Protein 2A6Z (pdb70)

GO terms:
  GO:0097367 carbohydrate derivative binding (F, IDA)
  GO:0000139 Golgi membrane (C, IDA)
  GO:0005789 endoplasmic reticulum membrane (C, IDA)
  GO:0030134 COPII-coated ER to Golgi transport vesicle (C, IDA)
  GO:0006888 endoplasmic reticulum to Golgi vesicle-mediated transport (P, IGI)
  GO:0000329 fungal-type vacuole membrane (C, HDA)
  GO:0005515 protein binding (F, IPI)

CATH classification: 2.60.120.200

B-factor: mean 13.18, std 8.8, range [4.67, 66.16]

Organism: Saccharomyces cerevisiae (strain ATCC 204508 / S288c) (NCBI:txid559292)

Solvent-accessible surface area: 10142 Å² total; per-residue (Å²): 72,48,75,87,102,66,71,17,83,104,41,4,0,80,70,0,108,121,38,233,142,19,27,124,34,5,85,34,19,78,126,11,35,31,78,134,11,54,0,6,0,1,64,91,101,92,9,90,0,2,0,4,2,80,124,19,17,79,9,134,93,6,1,0,5,25,2,14,0,42,0,26,61,38,79,28,105,4,65,2,0,0,0,4,2,1,2,48,47,100,38,47,5,186,33,68,112,0,23,2,1,5,8,69,6,43,6,2,1,2,0,0,0,9,62,11,110,101,21,55,0,0,7,0,9,73,32,85,32,146,153,86,31,61,106,125,109,11,49,133,101,23,64,20,44,27,130,10,66,16,36,91,49,74,118,42,17,47,0,30,0,5,2,20,67,136,54,108,31,16,0,53,0,26,20,80,120,159,96,18,14,91,21,110,192,15,186,23,77,64,25,52,1,11,2,0,0,0,0,32,0,12,61,54,117,107,3,48,1,18,0,4,0,45,64,0,42,0,10,81,22,47

Sequence (222 aa):
GSDASKLSSDYSLPDLINTRKVPNNWQTGEQASLEEGRIVLTSNQNSKGSLWLKQGFDLKDSFTMEWTFRSVGYSGQTDGGISFWFVQDSNIPRDKQLYNGPVNYDGLQLLVDNNGPLGPTLRGQLNDGQKPVDKTKIYDQSFASCLMGYQDSSVPSTIRVTYDLEDDNLLKVQVDNKVCFQTRKVRFPSGSYRIGVTAQNGAVNNNAESFEIFKMQFFNGV

Nearest PDB structures (foldseek):
  2a6z-assembly1_A  TM=1.005E+00  e=1.712E-45  Saccharomyces cerevisiae
  2a6v-assembly2_B  TM=9.397E-01  e=7.480E-25  Saccharomyces cerevisiae
  2a6w-assembly1_A  TM=9.269E-01  e=3.272E-24  Saccharomyces cerevisiae
  2a6x-assembly1_A  TM=9.297E-01  e=6.670E-24  Saccharomyces cerevisiae
  4yge-assembly3_E  TM=8.428E-01  e=2.149E-15  Homo sapiens

Foldseek 3Di:
DDDPVFWDPLQKFAFQQPPDAGDPQKDKDFPWDDDHRWIWQQQFQWGKMKMWGFFWDWDDFKKKKKFWKAKAFDDDAAPKWKKWDKFFDRGQADDLDDQGHHQLTAAKIWIFHANDPVGTKTFIAHHHNPDGDDVVCGVVRGPFMAHDDGHHDPGIKMWMWIFHVPVQGKTWIDINNHTTDIDNPDDDDTHTIMTIMMITGHRVVSTRIIMITRIMIMGGHD

InterPro domains:
  IPR005052 Legume-like lectin [PF03388] (37-252)
  IPR005052 Legume-like lectin [PS51328] (36-254)
  IPR013320 Concanavalin A-like lectin/glucanase domain superfamily [SSF49899] (37-257)
  IPR016710 Emp46/Emp47 [PIRSF018136] (7-445)
  IPR035661 EMP46/EMP47, N-terminal lectin domain [cd06903] (40-255)
  IPR051136 Intracellular Lectin and Glycoprotein Transporter [PTHR12223] (8-438)

Structure (mmCIF, N/CA/C/O backbone):
data_2A6Z
#
_entry.id   2A6Z
#
_cell.length_a   72.52
_cell.length_b   64.99
_cell.length_c   41.54
_cell.angle_alpha   90.00
_cell.angle_beta   96.68
_cell.angle_gamma   90.00
#
_symmetry.space_group_name_H-M   'C 1 2 1'
#
loop_
_entity.id
_entity.type
_entity.pdbx_description
1 polymer 'Emp47p (form2)'
2 water water
#
loop_
_atom_site.group_PDB
_atom_site.id
_atom_site.type_symbol
_atom_site.label_atom_id
_atom_site.label_alt_id
_atom_site.label_comp_id
_atom_site.label_asym_id
_atom_site.label_entity_id
_atom_site.label_seq_id
_atom_site.pdbx_PDB_ins_code
_atom_site.Cartn_x
_atom_site.Cartn_y
_atom_site.Cartn_z
_atom_site.occupancy
_atom_site.B_iso_or_equiv
_atom_site.auth_seq_id
_atom_site.auth_comp_id
_atom_site.auth_asym_id
_atom_site.auth_atom_id
_atom_site.pdbx_PDB_model_num
ATOM 1 N N . GLY A 1 1 ? 21.232 -3.592 -12.215 1.00 10.46 6 GLY A N 1
ATOM 2 C CA . GLY A 1 1 ? 21.163 -4.550 -11.066 1.00 10.57 6 GLY A CA 1
ATOM 3 C C . GLY A 1 1 ? 22.447 -4.422 -10.244 1.00 8.93 6 GLY A C 1
ATOM 4 O O . GLY A 1 1 ? 23.428 -3.846 -10.715 1.00 10.86 6 GLY A O 1
ATOM 5 N N . SER A 1 2 ? 22.415 -4.967 -9.066 1.00 9.67 7 SER A N 1
ATOM 6 C CA . SER A 1 2 ? 23.627 -4.941 -8.213 1.00 10.00 7 SER A CA 1
ATOM 7 C C . SER A 1 2 ? 24.675 -5.812 -8.871 1.00 10.25 7 SER A C 1
ATOM 8 O O . SER A 1 2 ? 24.419 -6.879 -9.473 1.00 12.24 7 SER A O 1
ATOM 11 N N . ASP A 1 3 ? 25.881 -5.358 -8.770 1.00 11.61 8 ASP A N 1
ATOM 12 C CA . ASP A 1 3 ? 27.024 -6.044 -9.280 1.00 13.40 8 ASP A CA 1
ATOM 13 C C . ASP A 1 3 ? 28.220 -5.717 -8.375 1.00 12.32 8 ASP A C 1
ATOM 14 O O . ASP A 1 3 ? 28.336 -4.566 -7.924 1.00 12.97 8 ASP A O 1
ATOM 19 N N . ALA A 1 4 ? 29.031 -6.730 -8.167 1.00 13.59 9 ALA A N 1
ATOM 20 C CA . ALA A 1 4 ? 30.227 -6.439 -7.324 1.00 15.62 9 ALA A CA 1
ATOM 21 C C . ALA A 1 4 ? 31.025 -5.256 -7.798 1.00 13.61 9 ALA A C 1
ATOM 22 O O . ALA A 1 4 ? 31.635 -4.569 -6.963 1.00 16.39 9 ALA A O 1
ATOM 24 N N . SER A 1 5 ? 31.034 -4.982 -9.104 1.00 15.10 10 SER A N 1
ATOM 25 C CA . SER A 1 5 ? 31.890 -3.893 -9.611 1.00 15.04 10 SER A CA 1
ATOM 26 C C . SER A 1 5 ? 31.385 -2.515 -9.172 1.00 14.46 10 SER A C 1
ATOM 27 O O . SER A 1 5 ? 32.100 -1.522 -9.297 1.00 17.77 10 SER A O 1
ATOM 30 N N . LYS A 1 6 ? 30.139 -2.446 -8.720 1.00 13.04 11 LYS A N 1
ATOM 31 C CA . LYS A 1 6 ? 29.538 -1.174 -8.303 1.00 12.48 11 LYS A CA 1
ATOM 32 C C . LYS A 1 6 ? 29.425 -1.005 -6.788 1.00 10.58 11 LYS A C 1
ATOM 33 O O . LYS A 1 6 ? 28.931 -0.021 -6.261 1.00 12.05 11 LYS A O 1
ATOM 39 N N . LEU A 1 7 ? 29.914 -2.013 -6.061 1.00 10.14 12 LEU A N 1
ATOM 40 C CA . LEU A 1 7 ? 29.859 -1.993 -4.620 1.00 9.72 12 LEU A CA 1
ATOM 41 C C . LEU A 1 7 ? 30.718 -0.881 -4.067 1.00 10.89 12 LEU A C 1
ATOM 42 O O . LEU A 1 7 ? 31.844 -0.659 -4.542 1.00 13.83 12 LEU A O 1
ATOM 47 N N . SER A 1 8 ? 30.182 -0.172 -3.078 1.00 10.18 13 SER A N 1
ATOM 48 C CA . SER A 1 8 ? 30.911 0.854 -2.372 1.00 10.88 13 SER A CA 1
ATOM 49 C C . SER A 1 8 ? 31.312 0.336 -1.016 1.00 10.84 13 SER A C 1
ATOM 50 O O . SER A 1 8 ? 30.470 0.324 -0.091 1.00 13.22 13 SER A O 1
ATOM 53 N N . SER A 1 9 ? 32.563 -0.073 -0.874 1.00 10.76 14 SER A N 1
ATOM 54 C CA . SER A 1 9 ? 32.999 -0.637 0.403 1.00 12.53 14 SER A CA 1
ATOM 55 C C . SER A 1 9 ? 32.850 0.365 1.508 1.00 10.01 14 SER A C 1
ATOM 56 O O . SER A 1 9 ? 32.557 -0.051 2.642 1.00 11.07 14 SER A O 1
ATOM 59 N N . ASP A 1 10 ? 33.086 1.635 1.232 1.00 9.88 15 ASP A N 1
ATOM 60 C CA . ASP A 1 10 ? 33.067 2.634 2.275 1.00 9.05 15 ASP A CA 1
ATOM 61 C C . ASP A 1 10 ? 31.737 2.736 2.977 1.00 8.28 15 ASP A C 1
ATOM 62 O O . ASP A 1 10 ? 31.671 3.132 4.174 1.00 9.25 15 ASP A O 1
ATOM 67 N N . TYR A 1 11 ? 30.636 2.389 2.277 1.00 8.13 16 TYR A N 1
ATOM 68 C CA . TYR A 1 11 ? 29.280 2.525 2.841 1.00 7.50 16 TYR A CA 1
ATOM 69 C C . TYR A 1 11 ? 28.619 1.190 3.060 1.00 7.07 16 TYR A C 1
ATOM 70 O O . TYR A 1 11 ? 27.401 1.124 3.221 1.00 8.00 16 TYR A O 1
ATOM 79 N N . SER A 1 12 ? 29.380 0.098 3.057 1.00 7.89 17 SER A N 1
ATOM 80 C CA . SER A 1 12 ? 28.892 -1.240 3.222 1.00 7.35 17 SER A CA 1
ATOM 81 C C . SER A 1 12 ? 29.311 -1.839 4.561 1.00 7.35 17 SER A C 1
ATOM 82 O O . SER A 1 12 ? 30.260 -1.407 5.196 1.00 8.39 17 SER A O 1
ATOM 85 N N . LEU A 1 13 ? 28.559 -2.857 4.953 1.00 7.83 18 LEU A N 1
ATOM 86 C CA . LEU A 1 13 ? 28.764 -3.676 6.143 1.00 8.53 18 LEU A CA 1
ATOM 87 C C . LEU A 1 13 ? 28.926 -5.104 5.640 1.00 8.19 18 LEU A C 1
ATOM 88 O O . LEU A 1 13 ? 27.913 -5.837 5.427 1.00 9.06 18 LEU A O 1
ATOM 93 N N . PRO A 1 14 ? 30.127 -5.569 5.353 1.00 9.49 19 PRO A N 1
ATOM 94 C CA . PRO A 1 14 ? 30.325 -6.920 4.831 1.00 9.65 19 PRO A CA 1
ATOM 95 C C . PRO A 1 14 ? 29.712 -7.950 5.790 1.00 9.09 19 PRO A C 1
ATOM 96 O O . PRO A 1 14 ? 29.666 -7.739 6.999 1.00 10.53 19 PRO A O 1
ATOM 100 N N . ASP A 1 15 ? 29.277 -9.047 5.142 1.00 9.15 20 ASP A N 1
ATOM 101 C CA . ASP A 1 15 ? 28.634 -10.151 5.849 1.00 9.73 20 ASP A CA 1
ATOM 102 C C . ASP A 1 15 ? 29.348 -10.447 7.142 1.00 10.04 20 ASP A C 1
ATOM 103 O O . ASP A 1 15 ? 30.578 -10.676 7.163 1.00 10.69 20 ASP A O 1
ATOM 108 N N . LEU A 1 16 ? 28.634 -10.378 8.271 1.00 10.23 21 LEU A N 1
ATOM 109 C CA . LEU A 1 16 ? 29.209 -10.467 9.612 1.00 10.20 21 LEU A CA 1
ATOM 110 C C . LEU A 1 16 ? 29.478 -11.900 10.043 1.00 11.28 21 LEU A C 1
ATOM 111 O O . LEU A 1 16 ? 29.940 -12.096 11.194 1.00 12.53 21 LEU A O 1
ATOM 116 N N . ILE A 1 17 ? 29.232 -12.871 9.228 1.00 11.44 22 ILE A N 1
ATOM 117 C CA . ILE A 1 17 ? 29.266 -14.279 9.636 1.00 14.46 22 ILE A CA 1
ATOM 118 C C . ILE A 1 17 ? 30.497 -14.691 10.412 1.00 16.54 22 ILE A C 1
ATOM 119 O O . ILE A 1 17 ? 30.464 -15.407 11.408 1.00 19.74 22 ILE A O 1
ATOM 124 N N . ASN A 1 18 ? 31.653 -14.183 10.023 1.00 18.18 23 ASN A N 1
ATOM 125 C CA . ASN A 1 18 ? 32.854 -14.632 10.793 1.00 19.22 23 ASN A CA 1
ATOM 126 C C . ASN A 1 18 ? 33.530 -13.415 11.340 1.00 16.22 23 ASN A C 1
ATOM 127 O O . ASN A 1 18 ? 34.735 -13.426 11.622 1.00 23.30 23 ASN A O 1
ATOM 132 N N . THR A 1 19 ? 32.829 -12.306 11.516 1.00 14.63 24 THR A N 1
ATOM 133 C CA . THR A 1 19 ? 33.439 -11.062 11.948 1.00 15.01 24 THR A CA 1
ATOM 134 C C . THR A 1 19 ? 33.497 -10.937 13.433 1.00 15.30 24 THR A C 1
ATOM 135 O O . THR A 1 19 ? 32.528 -11.199 14.160 1.00 19.27 24 THR A O 1
ATOM 139 N N . ARG A 1 20 ? 34.705 -10.520 13.893 1.00 18.14 25 ARG A N 1
ATOM 140 C CA . ARG A 1 20 ? 34.953 -10.536 15.352 1.00 21.51 25 ARG A CA 1
ATOM 141 C C . ARG A 1 20 ? 34.807 -9.161 15.963 1.00 17.75 25 ARG A C 1
ATOM 142 O O . ARG A 1 20 ? 34.737 -9.082 17.201 1.00 21.72 25 ARG A O 1
ATOM 150 N N . LYS A 1 21 ? 34.846 -8.092 15.197 1.00 16.58 26 LYS A N 1
ATOM 151 C CA . LYS A 1 21 ? 34.729 -6.738 15.723 1.00 17.57 26 LYS A CA 1
ATOM 152 C C . LYS A 1 21 ? 33.857 -5.947 14.732 1.00 14.93 26 LYS A C 1
ATOM 153 O O . LYS A 1 21 ? 33.939 -6.142 13.518 1.00 15.55 26 LYS A O 1
ATOM 159 N N . VAL A 1 22 ? 33.036 -5.027 15.233 1.00 14.45 27 VAL A N 1
ATOM 160 C CA . VAL A 1 22 ? 32.293 -4.192 14.300 1.00 15.09 27 VAL A CA 1
ATOM 161 C C . VAL A 1 22 ? 33.227 -3.448 13.343 1.00 14.85 27 VAL A C 1
ATOM 162 O O . VAL A 1 22 ? 34.195 -2.851 13.773 1.00 16.61 27 VAL A O 1
ATOM 166 N N . PRO A 1 23 ? 32.994 -3.531 12.035 1.00 14.84 28 PRO A N 1
ATOM 167 C CA . PRO A 1 23 ? 33.824 -2.791 11.092 1.00 16.50 28 PRO A CA 1
ATOM 168 C C . PRO A 1 23 ? 33.966 -1.324 11.424 1.00 15.12 28 PRO A C 1
ATOM 169 O O . PRO A 1 23 ? 32.996 -0.687 11.826 1.00 15.36 28 PRO A O 1
ATOM 173 N N . ASN A 1 24 ? 35.179 -0.828 11.170 1.00 15.81 29 ASN A N 1
ATOM 174 C CA . ASN A 1 24 ? 35.572 0.489 11.633 1.00 17.32 29 ASN A CA 1
ATOM 175 C C . ASN A 1 24 ? 34.804 1.626 10.997 1.00 11.96 29 ASN A C 1
ATOM 176 O O . ASN A 1 24 ? 34.822 2.715 11.525 1.00 13.17 29 ASN A O 1
ATOM 181 N N . ASN A 1 25 ? 34.100 1.375 9.871 1.00 10.64 30 ASN A N 1
ATOM 182 C CA . ASN A 1 25 ? 33.308 2.425 9.254 1.00 10.04 30 ASN A CA 1
ATOM 183 C C . ASN A 1 25 ? 31.887 2.534 9.856 1.00 8.74 30 ASN A C 1
ATOM 184 O O . ASN A 1 25 ? 31.156 3.429 9.421 1.00 9.20 30 ASN A O 1
ATOM 189 N N . TRP A 1 26 ? 31.572 1.714 10.831 1.00 8.76 31 TRP A N 1
ATOM 190 C CA . TRP A 1 26 ? 30.251 1.722 11.486 1.00 8.42 31 TRP A CA 1
ATOM 191 C C . TRP A 1 26 ? 30.389 1.961 12.965 1.00 9.41 31 TRP A C 1
ATOM 192 O O . TRP A 1 26 ? 31.419 1.638 13.610 1.00 11.66 31 TRP A O 1
ATOM 203 N N . GLN A 1 27 ? 29.297 2.496 13.567 1.00 9.47 32 GLN A N 1
ATOM 204 C CA . GLN A 1 27 ? 29.256 2.748 15.001 1.00 11.23 32 GLN A CA 1
ATOM 205 C C . GLN A 1 27 ? 27.963 2.165 15.568 1.00 9.58 32 GLN A C 1
ATOM 206 O O . GLN A 1 27 ? 26.862 2.515 15.139 1.00 10.71 32 GLN A O 1
ATOM 212 N N . THR A 1 28 ? 28.066 1.290 16.555 1.00 10.26 33 THR A N 1
ATOM 213 C CA . THR A 1 28 ? 26.925 0.835 17.328 1.00 10.25 33 THR A CA 1
ATOM 214 C C . THR A 1 28 ? 26.566 1.856 18.382 1.00 10.43 33 THR A C 1
ATOM 215 O O . THR A 1 28 ? 27.420 2.625 18.865 1.00 12.54 33 THR A O 1
ATOM 219 N N . GLY A 1 29 ? 25.291 1.846 18.780 1.00 10.14 34 GLY A N 1
ATOM 220 C CA . GLY A 1 29 ? 24.826 2.733 19.833 1.00 12.03 34 GLY A CA 1
ATOM 221 C C . GLY A 1 29 ? 23.851 1.983 20.728 1.00 10.52 34 GLY A C 1
ATOM 222 O O . GLY A 1 29 ? 23.261 0.955 20.365 1.00 10.79 34 GLY A O 1
ATOM 223 N N . GLU A 1 30 ? 23.632 2.586 21.874 1.00 12.02 35 GLU A N 1
ATOM 224 C CA . GLU A 1 30 ? 22.663 2.101 22.842 1.00 11.26 35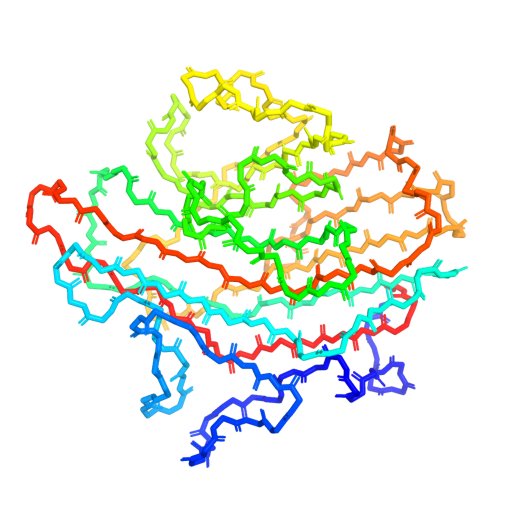 GLU A CA 1
ATOM 225 C C . GLU A 1 30 ? 23.132 0.692 23.178 1.00 10.97 35 GLU A C 1
ATOM 226 O O . GLU A 1 30 ? 24.343 0.575 23.472 1.00 12.90 35 GLU A O 1
ATOM 232 N N . GLN A 1 31 ? 22.290 -0.311 23.138 1.00 11.07 36 GLN A N 1
ATOM 233 C CA . GLN A 1 31 ? 22.673 -1.645 23.506 1.00 12.14 36 GLN A CA 1
ATOM 234 C C . GLN A 1 31 ? 22.869 -2.562 22.319 1.00 11.33 36 GLN A C 1
ATOM 235 O O . GLN A 1 31 ? 22.888 -3.788 22.461 1.00 12.88 36 GLN A O 1
ATOM 241 N N . ALA A 1 32 ? 23.085 -2.023 21.125 1.00 10.13 37 ALA A N 1
ATOM 242 C CA . ALA A 1 32 ? 23.449 -2.862 19.981 1.00 10.06 37 ALA A CA 1
ATOM 243 C C . ALA A 1 32 ? 24.819 -3.516 20.184 1.00 10.49 37 ALA A C 1
ATOM 244 O O . ALA A 1 32 ? 25.723 -2.907 20.713 1.00 13.88 37 ALA A O 1
ATOM 246 N N . SER A 1 33 ? 24.977 -4.761 19.753 1.00 11.96 38 SER A N 1
ATOM 247 C CA . SER A 1 33 ? 26.250 -5.473 19.995 1.00 16.43 38 SER A CA 1
ATOM 248 C C . SER A 1 33 ? 26.468 -6.522 18.899 1.00 12.10 38 SER A C 1
ATOM 249 O O . SER A 1 33 ? 25.529 -7.156 18.445 1.00 13.13 38 SER A O 1
ATOM 252 N N . LEU A 1 34 ? 27.747 -6.679 18.542 1.00 12.81 39 LEU A N 1
ATOM 253 C CA . LEU A 1 34 ? 28.114 -7.798 17.671 1.00 11.91 39 LEU A CA 1
ATOM 254 C C . LEU A 1 34 ? 28.122 -9.101 18.469 1.00 13.10 39 LEU A C 1
ATOM 255 O O . LEU A 1 34 ? 28.750 -9.174 19.536 1.00 18.76 39 LEU A O 1
ATOM 260 N N . GLU A 1 35 ? 27.402 -10.071 18.023 1.00 13.02 40 GLU A N 1
ATOM 261 C CA . GLU A 1 35 ? 27.291 -11.391 18.576 1.00 16.63 40 GLU A CA 1
ATOM 262 C C . GLU A 1 35 ? 27.672 -12.329 17.434 1.00 18.86 40 GLU A C 1
ATOM 263 O O . GLU A 1 35 ? 28.167 -11.819 16.374 1.00 19.72 40 GLU A O 1
ATOM 269 N N . GLU A 1 36 ? 27.585 -13.628 17.555 1.00 18.39 41 GLU A N 1
ATOM 270 C CA . GLU A 1 36 ? 28.044 -14.594 16.615 1.00 20.13 41 GLU A CA 1
ATOM 271 C C . GLU A 1 36 ? 27.383 -14.407 15.249 1.00 15.08 41 GLU A C 1
ATOM 272 O O . GLU A 1 36 ? 26.286 -14.823 14.910 1.00 18.15 41 GLU A O 1
ATOM 278 N N . GLY A 1 37 ? 28.156 -13.765 14.375 1.00 16.38 42 GLY A N 1
ATOM 279 C CA . GLY A 1 37 ? 27.699 -13.603 13.009 1.00 15.42 42 GLY A CA 1
ATOM 280 C C . GLY A 1 37 ? 26.694 -12.531 12.749 1.00 12.45 42 GLY A C 1
ATOM 281 O O . GLY A 1 37 ? 26.197 -12.470 11.602 1.00 12.72 42 GLY A O 1
ATOM 282 N N . ARG A 1 38 ? 26.370 -11.668 13.703 1.00 12.02 43 ARG A N 1
ATOM 283 C CA . ARG A 1 38 ? 25.341 -10.667 13.416 1.00 10.64 43 ARG A CA 1
ATOM 284 C C . ARG A 1 38 ? 25.404 -9.589 14.470 1.00 9.95 43 ARG A C 1
ATOM 285 O O . ARG A 1 38 ? 25.877 -9.808 15.592 1.00 13.44 43 ARG A O 1
ATOM 293 N N . ILE A 1 39 ? 24.893 -8.392 14.142 1.00 9.24 44 ILE A N 1
ATOM 294 C CA . ILE A 1 39 ? 24.722 -7.330 15.127 1.00 8.78 44 ILE A CA 1
ATOM 295 C C . ILE A 1 39 ? 23.302 -7.393 15.638 1.00 8.84 44 ILE A C 1
ATOM 296 O O . ILE A 1 39 ? 22.326 -7.306 14.872 1.00 10.09 44 ILE A O 1
ATOM 301 N N . VAL A 1 40 ? 23.183 -7.577 16.952 1.00 9.10 45 VAL A N 1
ATOM 302 C CA . VAL A 1 40 ? 21.885 -7.647 17.614 1.00 9.26 45 VAL A CA 1
ATOM 303 C C . VAL A 1 40 ? 21.523 -6.276 18.112 1.00 9.03 45 VAL A C 1
ATOM 304 O O . VAL A 1 40 ? 22.255 -5.711 18.917 1.00 11.07 45 VAL A O 1
ATOM 308 N N . LEU A 1 41 ? 20.385 -5.746 17.634 1.00 8.44 46 LEU A N 1
ATOM 309 C CA . LEU A 1 41 ? 19.970 -4.428 18.027 1.00 8.49 46 LEU A CA 1
ATOM 310 C C . LEU A 1 41 ? 19.205 -4.439 19.345 1.00 8.37 46 LEU A C 1
ATOM 311 O O . LEU A 1 41 ? 19.280 -3.482 20.103 1.00 10.31 46 LEU A O 1
ATOM 316 N N . THR A 1 42 ? 18.381 -5.496 19.530 1.00 9.08 47 THR A N 1
ATOM 317 C CA . THR A 1 42 ? 17.518 -5.542 20.748 1.00 9.66 47 THR A CA 1
ATOM 318 C C . THR A 1 42 ? 17.741 -6.806 21.482 1.00 10.27 47 THR A C 1
ATOM 319 O O . THR A 1 42 ? 17.037 -7.779 21.340 1.00 12.13 47 THR A O 1
ATOM 323 N N . SER A 1 43 ? 18.808 -6.782 22.339 1.00 10.86 48 SER A N 1
ATOM 324 C CA . SER A 1 43 ? 19.299 -8.013 22.922 1.00 11.69 48 SER A CA 1
ATOM 325 C C . SER A 1 43 ? 18.597 -8.465 24.207 1.00 11.70 48 SER A C 1
ATOM 326 O O . SER A 1 43 ? 18.919 -9.570 24.668 1.00 14.37 48 SER A O 1
ATOM 329 N N . ASN A 1 44 ? 17.685 -7.718 24.811 1.00 13.26 49 ASN A N 1
ATOM 330 C CA . ASN A 1 44 ? 16.947 -8.188 25.971 1.00 11.83 49 ASN A CA 1
ATOM 331 C C . ASN A 1 44 ? 15.569 -7.535 26.011 1.00 11.51 49 ASN A C 1
ATOM 332 O O . ASN A 1 44 ? 15.168 -6.815 25.099 1.00 10.04 49 ASN A O 1
ATOM 337 N N . GLN A 1 45 ? 14.782 -7.796 27.082 1.00 11.97 50 GLN A N 1
ATOM 338 C CA . GLN A 1 45 ? 13.427 -7.242 27.187 1.00 10.27 50 GLN A CA 1
ATOM 339 C C . GLN A 1 45 ? 13.491 -5.726 27.288 1.00 9.39 50 GLN A C 1
ATOM 340 O O . GLN A 1 45 ? 14.164 -5.232 28.190 1.00 13.00 50 GLN A O 1
ATOM 346 N N . ASN A 1 46 ? 12.748 -5.026 26.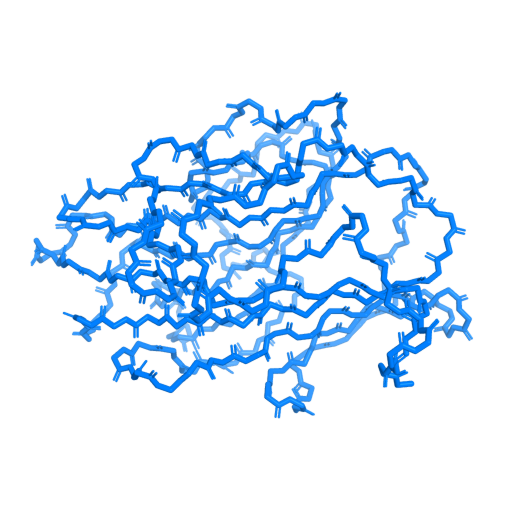424 1.00 8.53 51 ASN A N 1
ATOM 347 C CA . ASN A 1 46 ? 12.687 -3.581 26.385 1.00 8.03 51 ASN A CA 1
ATOM 348 C C . ASN A 1 46 ? 14.089 -2.965 26.221 1.00 7.56 51 ASN A C 1
ATOM 349 O O . ASN A 1 46 ? 14.588 -2.253 27.083 1.00 8.57 51 ASN A O 1
ATOM 354 N N . SER A 1 47 ? 14.644 -3.265 25.065 1.00 8.60 52 SER A N 1
ATOM 355 C CA . SER A 1 47 ? 15.992 -2.787 24.700 1.00 9.11 52 SER A CA 1
ATOM 356 C C . SER A 1 47 ? 15.938 -2.012 23.412 1.00 8.12 52 SER A C 1
ATOM 357 O O . SER A 1 47 ? 14.940 -2.067 22.665 1.00 8.44 52 SER A O 1
ATOM 360 N N . LYS A 1 48 ? 17.018 -1.276 23.150 1.00 8.87 53 LYS A N 1
ATOM 361 C CA . LYS A 1 48 ? 17.173 -0.399 22.011 1.00 8.47 53 LYS A CA 1
ATOM 362 C C . LYS A 1 48 ? 18.599 -0.518 21.495 1.00 9.58 53 LYS A C 1
ATOM 363 O O . LYS A 1 48 ? 19.531 -0.676 22.254 1.00 10.25 53 LYS A O 1
ATOM 369 N N . GLY A 1 49 ? 18.734 -0.388 20.167 1.00 9.25 54 GLY A N 1
ATOM 370 C CA . GLY A 1 49 ? 20.066 -0.490 19.561 1.00 9.61 54 GLY A CA 1
ATOM 371 C C . GLY A 1 49 ? 20.081 0.326 18.283 1.00 7.36 54 GLY A C 1
ATOM 372 O O . GLY A 1 49 ? 19.055 0.473 17.593 1.00 8.42 54 GLY A O 1
ATOM 373 N N . SER A 1 50 ? 21.273 0.838 17.925 1.00 8.92 55 SER A N 1
ATOM 374 C CA . SER A 1 50 ? 21.481 1.556 16.678 1.00 7.96 55 SER A CA 1
ATOM 375 C C . SER A 1 50 ? 22.775 1.123 16.020 1.00 7.79 55 SER A C 1
ATOM 376 O O . SER A 1 50 ? 23.719 0.669 16.673 1.00 8.49 55 SER A O 1
ATOM 379 N N . LEU A 1 51 ? 22.824 1.332 14.719 1.00 7.26 56 LEU A N 1
ATOM 380 C CA . LEU A 1 51 ? 23.991 0.959 13.908 1.00 7.46 56 LEU A CA 1
ATOM 381 C C . LEU A 1 51 ? 24.047 1.939 12.742 1.00 7.29 56 LEU A C 1
ATOM 382 O O . LEU A 1 51 ? 23.142 1.873 11.876 1.00 7.38 56 LEU A O 1
ATOM 387 N N . TRP A 1 52 ? 24.999 2.862 12.711 1.00 7.76 57 TRP A N 1
ATOM 388 C CA . TRP A 1 52 ? 25.082 3.889 11.715 1.00 7.65 57 TRP A CA 1
ATOM 389 C C . TRP A 1 52 ? 26.470 3.948 11.108 1.00 7.60 57 TRP A C 1
ATOM 390 O O . TRP A 1 52 ? 27.483 3.714 11.790 1.00 8.55 57 TRP A O 1
ATOM 401 N N . LEU A 1 53 ? 26.551 4.362 9.850 1.00 7.45 58 LEU A N 1
ATOM 402 C CA . LEU A 1 53 ? 27.842 4.672 9.236 1.00 7.38 58 LEU A CA 1
ATOM 403 C C . LEU A 1 53 ? 28.435 5.908 9.918 1.00 8.27 58 LEU A C 1
ATOM 404 O O . LEU A 1 53 ? 27.746 6.889 10.192 1.00 8.41 58 LEU A O 1
ATOM 409 N N . LYS A 1 54 ? 29.778 5.833 10.155 1.00 9.05 59 LYS A N 1
ATOM 410 C CA . LYS A 1 54 ? 30.449 6.991 10.742 1.00 9.37 59 LYS A CA 1
ATOM 411 C C . LYS A 1 54 ? 30.578 8.204 9.840 1.00 9.82 59 LYS A C 1
ATOM 412 O O . LYS A 1 54 ? 30.659 9.339 10.349 1.00 11.27 59 LYS A O 1
ATOM 418 N N . GLN A 1 55 ? 30.622 8.010 8.528 1.00 9.25 60 GLN A N 1
ATOM 419 C CA . GLN A 1 55 ? 30.781 9.108 7.565 1.00 10.80 60 GLN A CA 1
ATOM 420 C C . GLN A 1 55 ? 29.495 9.290 6.796 1.00 9.87 60 GLN A C 1
ATOM 421 O O . GLN A 1 55 ? 28.793 8.308 6.429 1.00 10.60 60 GLN A O 1
ATOM 427 N N . GLY A 1 56 ? 29.224 10.561 6.472 1.00 10.73 61 GLY A N 1
ATOM 428 C CA . GLY A 1 56 ? 28.088 10.818 5.617 1.00 11.02 61 GLY A CA 1
ATOM 429 C C . GLY A 1 56 ? 28.351 10.390 4.177 1.00 9.21 61 GLY A C 1
ATOM 430 O O . GLY A 1 56 ? 29.479 10.290 3.778 1.00 9.68 61 GLY A O 1
ATOM 431 N N . PHE A 1 57 ? 27.243 10.202 3.450 1.00 9.20 62 PHE A N 1
ATOM 432 C CA . PHE A 1 57 ? 27.215 9.879 2.039 1.00 8.63 62 PHE A CA 1
ATOM 433 C C . PHE A 1 57 ? 26.746 11.117 1.295 1.00 8.13 62 PHE A C 1
ATOM 434 O O . PHE A 1 57 ? 25.656 11.635 1.561 1.00 8.75 62 PHE A O 1
ATOM 442 N N . ASP A 1 58 ? 27.575 11.588 0.352 1.00 8.53 63 ASP A N 1
ATOM 443 C CA . ASP A 1 58 ? 27.234 12.751 -0.424 1.00 9.62 63 ASP A CA 1
ATOM 444 C C . ASP A 1 58 ? 26.394 12.327 -1.617 1.00 9.23 63 ASP A C 1
ATOM 445 O O . ASP A 1 58 ? 26.861 11.713 -2.587 1.00 10.81 63 ASP A O 1
ATOM 450 N N . LEU A 1 59 ? 25.079 12.668 -1.599 1.00 8.59 64 LEU A N 1
ATOM 451 C CA . LEU A 1 59 ? 24.154 12.206 -2.630 1.00 8.17 64 LEU A CA 1
ATOM 452 C C . LEU A 1 59 ? 24.322 13.054 -3.894 1.00 7.98 64 LEU A C 1
ATOM 453 O O . LEU A 1 59 ? 23.911 14.225 -3.943 1.00 10.43 64 LEU A O 1
ATOM 458 N N . LYS A 1 60 ? 24.818 12.449 -4.957 1.00 8.74 65 LYS A N 1
ATOM 459 C CA . LYS A 1 60 ? 25.004 13.096 -6.252 1.00 9.60 65 LYS A CA 1
ATOM 460 C C . LYS A 1 60 ? 24.452 12.277 -7.417 1.00 7.95 65 LYS A C 1
ATOM 461 O O . LYS A 1 60 ? 24.257 12.841 -8.506 1.00 8.92 65 LYS A O 1
ATOM 467 N N . ASP A 1 61 ? 24.250 10.977 -7.213 1.00 8.61 66 ASP A N 1
ATOM 468 C CA . ASP A 1 61 ? 23.923 10.069 -8.302 1.00 9.01 66 ASP A CA 1
ATOM 469 C C . ASP A 1 61 ? 23.161 8.856 -7.712 1.00 7.07 66 ASP A C 1
ATOM 470 O O . ASP A 1 61 ? 23.064 8.720 -6.495 1.00 7.55 66 ASP A O 1
ATOM 475 N N . SER A 1 62 ? 22.669 8.035 -8.612 1.00 6.88 67 SER A N 1
ATOM 476 C CA . SER A 1 62 ? 21.844 6.884 -8.226 1.00 6.51 67 SER A CA 1
ATOM 477 C C . SER A 1 62 ? 22.583 5.965 -7.281 1.00 7.00 67 SER A C 1
ATOM 478 O O . SER A 1 62 ? 23.818 5.828 -7.303 1.00 7.98 67 SER A O 1
ATOM 481 N N . PHE A 1 63 ? 21.787 5.227 -6.456 1.00 6.74 68 PHE A N 1
ATOM 482 C CA . PHE A 1 63 ? 22.412 4.308 -5.504 1.00 6.54 68 PHE A CA 1
ATOM 483 C C . PHE A 1 63 ? 21.406 3.216 -5.143 1.00 6.34 68 PHE A C 1
ATOM 484 O O . PHE A 1 63 ? 20.228 3.314 -5.360 1.00 6.92 68 PHE A O 1
ATOM 492 N N . THR A 1 64 ? 21.997 2.187 -4.491 1.00 6.99 69 THR A N 1
ATOM 493 C CA . THR A 1 64 ? 21.257 1.059 -3.964 1.00 8.05 69 THR A CA 1
ATOM 494 C C . THR A 1 64 ? 21.756 0.804 -2.533 1.00 7.06 69 THR A C 1
ATOM 495 O O . THR A 1 64 ? 22.983 0.828 -2.275 1.00 8.21 69 THR A O 1
ATOM 499 N N . MET A 1 65 ? 20.834 0.514 -1.617 1.00 8.14 70 MET A N 1
ATOM 500 C CA . MET A 1 65 ? 21.138 0.026 -0.287 1.00 8.23 70 MET A CA 1
ATOM 501 C C . MET A 1 65 ? 20.423 -1.306 -0.094 1.00 7.08 70 MET A C 1
ATOM 502 O O . MET A 1 65 ? 19.185 -1.350 -0.229 1.00 8.60 70 MET A O 1
ATOM 510 N N . GLU A 1 66 ? 21.145 -2.372 0.265 1.00 7.13 71 GLU A N 1
ATOM 511 C CA . GLU A 1 66 ? 20.546 -3.675 0.538 1.00 7.02 71 GLU A CA 1
ATOM 512 C C . GLU A 1 66 ? 20.827 -4.043 1.968 1.00 6.52 71 GLU A C 1
ATOM 513 O O . GLU A 1 66 ? 22.002 -4.229 2.361 1.00 7.87 71 GLU A O 1
ATOM 519 N N . TRP A 1 67 ? 19.778 -4.203 2.758 1.00 6.36 72 TRP A N 1
ATOM 520 C CA . TRP A 1 67 ? 19.892 -4.620 4.186 1.00 6.13 72 TRP A CA 1
ATOM 521 C C . TRP A 1 67 ? 19.437 -6.043 4.316 1.00 5.72 72 TRP A C 1
ATOM 522 O O . TRP A 1 67 ? 18.332 -6.392 3.882 1.00 6.69 72 TRP A O 1
ATOM 533 N N . THR A 1 68 ? 20.250 -6.854 4.997 1.00 6.54 73 THR A N 1
ATOM 534 C CA . THR A 1 68 ? 19.897 -8.237 5.284 1.00 6.79 73 THR A CA 1
ATOM 535 C C . THR A 1 68 ? 19.691 -8.337 6.828 1.00 6.46 73 THR A C 1
ATOM 536 O O . THR A 1 68 ? 20.642 -8.109 7.583 1.00 7.32 73 THR A O 1
ATOM 540 N N . PHE A 1 69 ? 18.461 -8.654 7.222 1.00 6.62 74 PHE A N 1
ATOM 541 C CA . PHE A 1 69 ? 18.101 -8.572 8.657 1.00 6.78 74 PHE A CA 1
ATOM 542 C C . PHE A 1 69 ? 17.146 -9.688 8.997 1.00 6.26 74 PHE A C 1
ATOM 543 O O . PHE A 1 69 ? 16.518 -10.292 8.119 1.00 6.38 74 PHE A O 1
ATOM 551 N N . ARG A 1 70 ? 16.949 -9.914 10.287 1.00 6.57 75 ARG A N 1
ATOM 552 C CA . ARG A 1 70 ? 15.903 -10.833 10.706 1.00 6.49 75 ARG A CA 1
ATOM 553 C C . ARG A 1 70 ? 15.370 -10.371 12.071 1.00 6.20 75 ARG A C 1
ATOM 554 O O . ARG A 1 70 ? 15.956 -9.552 12.756 1.00 6.77 75 ARG A O 1
ATOM 562 N N . SER A 1 71 ? 14.206 -10.967 12.383 1.00 5.87 76 SER A N 1
ATOM 563 C CA . SER A 1 71 ? 13.631 -10.887 13.729 1.00 6.43 76 SER A CA 1
ATOM 564 C C . SER A 1 71 ? 13.410 -12.307 14.214 1.00 6.57 76 SER A C 1
ATOM 565 O O . SER A 1 71 ? 12.742 -13.112 13.537 1.00 6.97 76 SER A O 1
ATOM 568 N N . VAL A 1 72 ? 13.971 -12.587 15.407 1.00 6.99 77 VAL A N 1
ATOM 569 C CA . VAL A 1 72 ? 13.796 -13.915 16.007 1.00 7.68 77 VAL A CA 1
ATOM 570 C C . VAL A 1 72 ? 13.350 -13.745 17.466 1.00 7.41 77 VAL A C 1
ATOM 571 O O . VAL A 1 72 ? 13.584 -12.719 18.098 1.00 8.08 77 VAL A O 1
ATOM 575 N N . GLY A 1 73 ? 12.732 -14.819 17.973 1.00 7.86 78 GLY A N 1
ATOM 576 C CA . GLY A 1 73 ? 12.489 -14.935 19.411 1.00 9.63 78 GLY A CA 1
ATOM 577 C C . GLY A 1 73 ? 11.124 -14.529 19.886 1.00 8.91 78 GLY A C 1
ATOM 578 O O . GLY A 1 73 ? 10.856 -14.739 21.094 1.00 10.77 78 GLY A O 1
ATOM 579 N N . TYR A 1 74 ? 10.254 -13.999 19.016 1.00 8.53 79 TYR A N 1
ATOM 580 C CA . TYR A 1 74 ? 8.949 -13.585 19.488 1.00 8.54 79 TYR A CA 1
ATOM 581 C C . TYR A 1 74 ? 7.959 -13.498 18.299 1.00 8.03 79 TYR A C 1
ATOM 582 O O . TYR A 1 74 ? 8.269 -12.991 17.243 1.00 9.47 79 TYR A O 1
ATOM 591 N N . SER A 1 75 ? 6.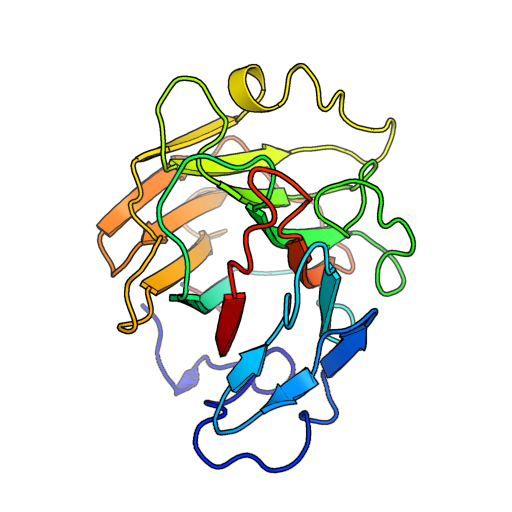759 -14.000 18.548 1.00 9.33 80 SER A N 1
ATOM 592 C CA . SER A 1 75 ? 5.654 -13.820 17.586 1.00 9.17 80 SER A CA 1
ATOM 593 C C . SER A 1 75 ? 4.484 -13.208 18.351 1.00 9.02 80 SER A C 1
ATOM 594 O O . SER A 1 75 ? 4.065 -13.734 19.364 1.00 11.23 80 SER A O 1
ATOM 597 N N . GLY A 1 76 ? 3.992 -12.100 17.831 1.00 8.49 81 GLY A N 1
ATOM 598 C CA . GLY A 1 76 ? 2.843 -11.406 18.422 1.00 9.43 81 GLY A CA 1
ATOM 599 C C . GLY A 1 76 ? 2.980 -9.897 18.148 1.00 9.57 81 GLY A C 1
ATOM 600 O O . GLY A 1 76 ? 3.993 -9.325 17.874 1.00 10.29 81 GLY A O 1
ATOM 601 N N . GLN A 1 77 ? 1.864 -9.222 18.111 1.00 11.82 82 GLN A N 1
ATOM 602 C CA . GLN A 1 77 ? 1.889 -7.768 17.930 1.00 9.61 82 GLN A CA 1
ATOM 603 C C . GLN A 1 77 ? 2.579 -7.069 19.054 1.00 9.89 82 GLN A C 1
ATOM 604 O O . GLN A 1 77 ? 2.375 -7.350 20.231 1.00 11.47 82 GLN A O 1
ATOM 610 N N . THR A 1 78 ? 3.440 -6.123 18.785 1.00 10.95 83 THR A N 1
ATOM 611 C CA . THR A 1 78 ? 4.137 -5.360 19.838 1.00 8.59 83 THR A CA 1
ATOM 612 C C . THR A 1 78 ? 4.205 -3.963 19.316 1.00 7.26 83 THR A C 1
ATOM 613 O O . THR A 1 78 ? 3.911 -3.708 18.132 1.00 8.08 83 THR A O 1
ATOM 617 N N . ASP A 1 79 ? 4.635 -3.005 20.152 1.00 7.51 84 ASP A N 1
ATOM 618 C CA . ASP A 1 79 ? 4.906 -1.658 19.731 1.00 8.17 84 ASP A CA 1
ATOM 619 C C . ASP A 1 79 ? 6.389 -1.432 19.381 1.00 7.76 84 ASP A C 1
ATOM 620 O O . ASP A 1 79 ? 6.819 -0.305 19.199 1.00 9.32 84 ASP A O 1
ATOM 625 N N . GLY A 1 80 ? 7.123 -2.539 19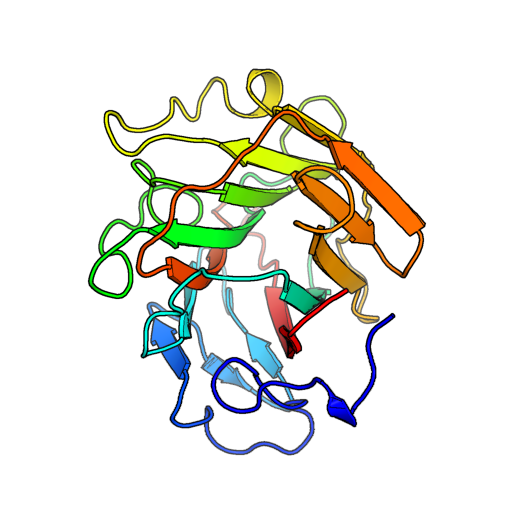.251 1.00 7.30 85 GLY A N 1
ATOM 626 C CA . GLY A 1 80 ? 8.503 -2.483 18.776 1.00 8.60 85 GLY A CA 1
ATOM 627 C C . GLY A 1 80 ? 8.534 -2.259 17.239 1.00 6.76 85 GLY A C 1
ATOM 628 O O . GLY A 1 80 ? 7.526 -2.126 16.577 1.00 6.75 85 GLY A O 1
ATOM 629 N N . GLY A 1 81 ? 9.762 -2.266 16.722 1.00 6.34 86 GLY A N 1
ATOM 630 C CA . GLY A 1 81 ? 9.942 -2.189 15.270 1.00 6.97 86 GLY A CA 1
ATOM 631 C C . GLY A 1 81 ? 11.376 -1.894 14.944 1.00 6.10 86 GLY A C 1
ATOM 632 O O . GLY A 1 81 ? 12.197 -1.593 15.841 1.00 7.34 86 GLY A O 1
ATOM 633 N N . ILE A 1 82 ? 11.658 -2.002 13.663 1.00 6.16 87 ILE A N 1
ATOM 634 C CA . ILE A 1 82 ? 13.027 -1.758 13.132 1.00 5.67 87 ILE A CA 1
ATOM 635 C C . ILE A 1 82 ? 12.886 -0.729 12.009 1.00 5.78 87 ILE A C 1
ATOM 636 O O . ILE A 1 82 ? 11.994 -0.845 11.165 1.00 6.11 87 ILE A O 1
ATOM 641 N N . SER A 1 83 ? 13.751 0.265 12.068 1.00 5.85 88 SER A N 1
ATOM 642 C CA . SER A 1 83 ? 13.728 1.372 11.093 1.00 5.84 88 SER A CA 1
ATOM 643 C C . SER A 1 83 ? 15.069 1.484 10.393 1.00 5.36 88 SER A C 1
ATOM 644 O O . SER A 1 83 ? 16.150 1.432 10.998 1.00 6.91 88 SER A O 1
ATOM 648 N N . PHE A 1 84 ? 14.983 1.676 9.073 1.00 5.64 89 PHE A N 1
ATOM 649 C CA . PHE A 1 84 ? 16.133 1.872 8.188 1.00 5.40 89 PHE A CA 1
ATOM 650 C C . PHE A 1 84 ? 16.082 3.301 7.681 1.00 5.95 89 PHE A C 1
ATOM 651 O O . PHE A 1 84 ? 15.039 3.744 7.219 1.00 7.42 89 PHE A O 1
ATOM 659 N N . TRP A 1 85 ? 17.204 4.010 7.802 1.00 5.86 90 TRP A N 1
ATOM 660 C CA . TRP A 1 85 ? 17.199 5.454 7.637 1.00 6.43 90 TRP A CA 1
ATOM 661 C C . TRP A 1 85 ? 18.084 5.917 6.472 1.00 5.91 90 TRP A C 1
ATOM 662 O O . TRP A 1 85 ? 19.159 5.339 6.250 1.00 7.04 90 TRP A O 1
ATOM 673 N N . PHE A 1 86 ? 17.653 6.970 5.832 1.00 6.32 91 PHE A N 1
ATOM 674 C CA . PHE A 1 86 ? 18.436 7.696 4.833 1.00 6.36 91 PHE A CA 1
ATOM 675 C C . PHE A 1 86 ? 18.081 9.185 5.027 1.00 6.31 91 PHE A C 1
ATOM 676 O O . PHE A 1 86 ? 17.075 9.632 4.514 1.00 6.83 91 PHE A O 1
ATOM 684 N N . VAL A 1 87 ? 18.887 9.869 5.839 1.00 7.13 92 VAL A N 1
ATOM 685 C CA . VAL A 1 87 ? 18.444 11.169 6.363 1.00 6.99 92 VAL A CA 1
ATOM 686 C C . VAL A 1 87 ? 19.601 12.209 6.349 1.00 7.08 92 VAL A C 1
ATOM 687 O O . VAL A 1 87 ? 20.749 11.859 6.633 1.00 8.68 92 VAL A O 1
ATOM 691 N N . GLN A 1 88 ? 19.258 13.440 6.056 1.00 7.89 93 GLN A N 1
ATOM 692 C CA . GLN A 1 88 ? 20.313 14.481 5.990 1.00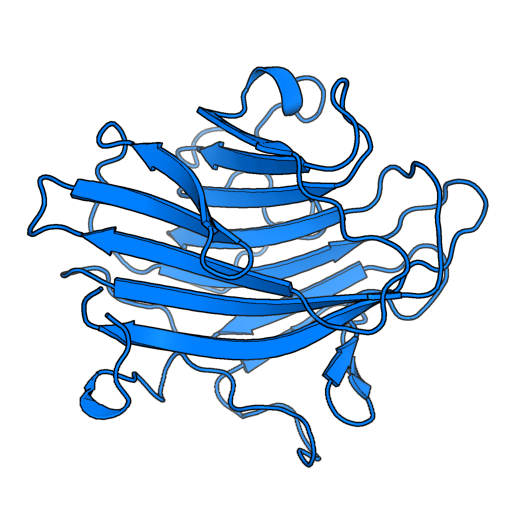 9.65 93 GLN A CA 1
ATOM 693 C C . GLN A 1 88 ? 20.662 14.954 7.381 1.00 9.50 93 GLN A C 1
ATOM 694 O O . GLN A 1 88 ? 19.804 15.372 8.141 1.00 11.60 93 GLN A O 1
ATOM 700 N N . ASP A 1 89 ? 21.953 14.913 7.716 1.00 10.08 94 ASP A N 1
ATOM 701 C CA . ASP A 1 89 ? 22.449 15.463 8.984 1.00 10.38 94 ASP A CA 1
ATOM 702 C C . ASP A 1 89 ? 23.979 15.601 8.820 1.00 10.92 94 ASP A C 1
ATOM 703 O O . ASP A 1 89 ? 24.566 14.953 7.964 1.00 13.00 94 ASP A O 1
ATOM 708 N N . SER A 1 90 ? 24.565 16.407 9.647 1.00 13.17 95 SER A N 1
ATOM 709 C CA . SER A 1 90 ? 26.028 16.611 9.614 1.00 14.33 95 SER A CA 1
ATOM 710 C C . SER A 1 90 ? 26.749 15.633 10.524 1.00 13.02 95 SER A C 1
ATOM 711 O O . SER A 1 90 ? 27.997 15.655 10.603 1.00 17.38 95 SER A O 1
ATOM 714 N N . ASN A 1 91 ? 26.029 14.829 11.280 1.00 12.29 96 ASN A N 1
ATOM 715 C CA . ASN A 1 91 ? 26.605 13.819 12.144 1.00 11.97 96 ASN A CA 1
ATOM 716 C C . ASN A 1 91 ? 25.636 12.660 12.208 1.00 10.33 96 ASN A C 1
ATOM 717 O O . ASN A 1 91 ? 24.483 12.788 11.727 1.00 10.55 96 ASN A O 1
ATOM 722 N N . ILE A 1 92 ? 25.995 11.573 12.848 1.00 10.31 97 ILE A N 1
ATOM 723 C CA . ILE A 1 92 ? 24.985 10.568 13.166 1.00 10.36 97 ILE A CA 1
ATOM 724 C C . ILE A 1 92 ? 23.856 11.251 13.922 1.00 9.40 97 ILE A C 1
ATOM 725 O O . ILE A 1 92 ? 24.149 12.030 14.849 1.00 10.82 97 ILE A O 1
ATOM 730 N N . PRO A 1 93 ? 22.607 11.044 13.547 1.00 9.41 98 PRO A N 1
ATOM 731 C CA . PRO A 1 93 ? 21.552 11.835 14.183 1.00 10.16 98 PRO A CA 1
ATOM 732 C C . PRO A 1 93 ? 21.530 11.657 15.682 1.00 9.57 98 PRO A C 1
ATOM 733 O O . PRO A 1 93 ? 21.650 10.531 16.200 1.00 9.99 98 PRO A O 1
ATOM 737 N N . ARG A 1 94 ? 21.327 12.781 16.392 1.00 11.76 99 ARG A N 1
ATOM 738 C CA . ARG A 1 94 ? 21.321 12.692 17.840 1.00 13.82 99 ARG A CA 1
ATOM 739 C C . ARG A 1 94 ? 20.021 12.161 18.437 1.00 12.15 99 ARG A C 1
ATOM 740 O O . ARG A 1 94 ? 19.994 11.524 19.506 1.00 14.41 99 ARG A O 1
ATOM 748 N N . ASP A 1 95 ? 18.909 12.483 17.808 1.00 11.27 100 ASP A N 1
ATOM 749 C CA . ASP A 1 95 ? 17.586 12.212 18.395 1.00 9.55 100 ASP A CA 1
ATOM 750 C C . ASP A 1 95 ? 17.268 10.710 18.329 1.00 9.40 100 ASP A C 1
ATOM 751 O O . ASP A 1 95 ? 17.545 10.075 17.316 1.00 9.88 100 ASP A O 1
ATOM 756 N N . LYS A 1 96 ? 16.679 10.194 19.398 1.00 9.19 101 LYS A N 1
ATOM 757 C CA . LYS A 1 96 ? 16.395 8.786 19.589 1.00 9.36 101 LYS A CA 1
ATOM 758 C C . LYS A 1 96 ? 14.911 8.514 19.793 1.00 8.40 101 LYS A C 1
ATOM 759 O O . LYS A 1 96 ? 14.593 7.415 20.263 1.00 9.26 101 LYS A O 1
ATOM 765 N N . GLN A 1 97 ? 14.024 9.429 19.521 1.00 9.09 102 GLN A N 1
ATOM 766 C CA . GLN A 1 97 ? 12.654 9.286 19.931 1.00 10.02 102 GLN A CA 1
ATOM 767 C C . GLN A 1 97 ? 11.749 8.502 19.020 1.00 9.53 102 GLN A C 1
ATOM 768 O O . GLN A 1 97 ? 10.573 8.256 19.391 1.00 12.93 102 GLN A O 1
ATOM 774 N N . LEU A 1 98 ? 12.215 8.066 17.848 1.00 8.13 103 LEU A N 1
ATOM 775 C CA . LEU A 1 98 ? 11.362 7.342 16.891 1.00 7.92 103 LEU A CA 1
ATOM 776 C C . LEU A 1 98 ? 12.048 6.024 16.549 1.00 7.53 103 LEU A C 1
ATOM 777 O O . LEU A 1 98 ? 13.008 5.990 15.788 1.00 7.76 103 LEU A O 1
ATOM 782 N N . TYR A 1 99 ? 11.592 4.931 17.209 1.00 7.34 104 TYR A N 1
ATOM 783 C CA . TYR A 1 99 ? 12.246 3.626 17.049 1.00 7.74 104 TYR A CA 1
ATOM 784 C C . TYR A 1 99 ? 13.743 3.755 17.255 1.00 7.34 104 TYR A C 1
ATOM 785 O O . TYR A 1 99 ? 14.583 3.108 16.575 1.00 8.18 104 TYR A O 1
ATOM 794 N N . ASN A 1 100 ? 14.144 4.508 18.285 1.00 8.01 105 ASN A N 1
ATOM 795 C CA . ASN A 1 100 ? 15.558 4.722 18.638 1.00 8.16 105 ASN A CA 1
ATOM 796 C C . ASN A 1 100 ? 16.365 5.411 17.549 1.00 7.45 105 ASN A C 1
ATOM 797 O O . ASN A 1 100 ? 17.579 5.303 17.543 1.00 8.41 105 ASN A O 1
ATOM 802 N N . GLY A 1 101 ? 15.674 6.170 16.713 1.00 8.61 106 GLY A N 1
ATOM 803 C CA . GLY A 1 101 ? 16.224 7.047 15.721 1.00 7.74 106 GLY A CA 1
ATOM 804 C C . GLY A 1 101 ? 15.504 8.396 15.739 1.00 7.39 106 GLY A C 1
ATOM 805 O O . GLY A 1 101 ? 14.736 8.670 16.661 1.00 8.86 106 GLY A O 1
ATOM 806 N N . PRO A 1 102 ? 15.816 9.261 14.785 1.00 7.46 107 PRO A N 1
ATOM 807 C CA . PRO A 1 102 ? 15.397 10.664 14.901 1.00 7.75 107 PRO A CA 1
ATOM 808 C C . PRO A 1 102 ? 13.952 10.910 14.522 1.00 8.41 107 PRO A C 1
ATOM 809 O O . PRO A 1 102 ? 13.528 10.630 13.423 1.00 9.42 107 PRO A O 1
ATOM 813 N N . VAL A 1 103 ? 13.191 11.548 15.437 1.00 8.36 108 VAL A N 1
ATOM 814 C CA . VAL A 1 103 ? 11.777 11.862 15.175 1.00 8.48 108 VAL A CA 1
ATOM 815 C C . VAL A 1 103 ? 11.561 13.073 14.317 1.00 9.06 108 VAL A C 1
ATOM 816 O O . VAL A 1 103 ? 10.505 13.236 13.701 1.00 10.16 108 VAL A O 1
ATOM 820 N N . ASN A 1 104 ? 12.563 13.937 14.206 1.00 9.85 109 ASN A N 1
ATOM 821 C CA . ASN A 1 104 ? 12.550 15.141 13.398 1.00 11.65 109 ASN A CA 1
ATOM 822 C C . ASN A 1 104 ? 13.521 15.010 12.256 1.00 10.15 109 ASN A C 1
ATOM 823 O O . ASN A 1 104 ? 14.251 15.947 11.969 1.00 12.72 109 ASN A O 1
ATOM 828 N N . TYR A 1 105 ? 13.527 13.837 11.619 1.00 10.51 110 TYR A N 1
ATOM 829 C CA . TYR A 1 105 ? 14.493 13.592 10.502 1.00 9.62 110 TYR A CA 1
ATOM 830 C C . TYR A 1 105 ? 14.120 14.378 9.265 1.00 8.80 110 TYR A C 1
ATOM 831 O O . TYR A 1 105 ? 12.974 14.784 9.087 1.00 9.84 110 TYR A O 1
ATOM 840 N N . ASP A 1 106 ? 15.125 14.518 8.381 1.00 9.07 111 ASP A N 1
ATOM 841 C CA . ASP A 1 106 ? 14.968 15.114 7.059 1.00 8.68 111 ASP A CA 1
ATOM 842 C C . ASP A 1 106 ? 15.372 14.099 6.021 1.00 7.86 111 ASP A C 1
ATOM 843 O O . ASP A 1 106 ? 16.586 13.925 5.776 1.00 9.08 111 ASP A O 1
ATOM 848 N N . GLY A 1 107 ? 14.451 13.347 5.475 1.00 7.83 112 GLY A N 1
ATOM 849 C CA . GLY A 1 107 ? 14.759 12.296 4.563 1.00 7.56 112 GLY A CA 1
ATOM 850 C C . GLY A 1 107 ? 13.703 11.179 4.655 1.00 6.87 112 GLY A C 1
ATOM 851 O O . GLY A 1 107 ? 12.501 11.449 4.748 1.00 7.51 112 GLY A O 1
ATOM 852 N N . LEU A 1 108 ? 14.184 9.939 4.592 1.00 6.73 113 LEU A N 1
ATOM 853 C CA . LEU A 1 108 ? 13.391 8.737 4.479 1.00 6.41 113 LEU A CA 1
ATOM 854 C C . LEU A 1 108 ? 13.581 7.816 5.675 1.00 6.16 113 LEU A C 1
ATOM 855 O O . LEU A 1 108 ? 14.729 7.509 6.091 1.00 7.04 113 LEU A O 1
ATOM 860 N N . GLN A 1 109 ? 12.455 7.330 6.211 1.00 5.99 114 GLN A N 1
ATOM 861 C CA . GLN A 1 109 ? 12.431 6.255 7.169 1.00 5.87 114 GLN A CA 1
ATOM 862 C C . GLN A 1 109 ? 11.690 5.066 6.530 1.00 5.65 114 GLN A C 1
ATOM 863 O O . GLN A 1 109 ? 10.580 5.233 6.019 1.00 6.60 114 GLN A O 1
ATOM 869 N N . LEU A 1 110 ? 12.289 3.885 6.615 1.00 5.35 115 LEU A N 1
ATOM 870 C CA . LEU A 1 110 ? 11.571 2.634 6.243 1.00 5.26 115 LEU A CA 1
ATOM 871 C C . LEU A 1 110 ? 11.336 1.884 7.546 1.00 5.47 115 LEU A C 1
ATOM 872 O O . LEU A 1 110 ? 12.302 1.519 8.225 1.00 7.11 115 LEU A O 1
ATOM 877 N N . LEU A 1 111 ? 10.066 1.670 7.862 1.00 5.41 116 LEU A N 1
ATOM 878 C CA . LEU A 1 111 ? 9.688 1.048 9.133 1.00 5.64 116 LEU A CA 1
ATOM 879 C C . LEU A 1 111 ? 9.138 -0.353 8.881 1.00 5.07 116 LEU A C 1
ATOM 880 O O . LEU A 1 111 ? 8.177 -0.500 8.096 1.00 5.52 116 LEU A O 1
ATOM 885 N N . VAL A 1 112 ? 9.701 -1.353 9.542 1.00 5.31 117 VAL A N 1
ATOM 886 C CA . VAL A 1 112 ? 9.138 -2.688 9.579 1.00 5.38 117 VAL A CA 1
ATOM 887 C C . VAL A 1 112 ? 8.578 -2.892 10.984 1.00 5.08 117 VAL A C 1
ATOM 888 O O . VAL A 1 112 ? 9.282 -2.807 11.989 1.00 5.83 117 VAL A O 1
ATOM 892 N N . ASP A 1 113 ? 7.262 -3.133 11.044 1.00 5.46 118 ASP A N 1
ATOM 893 C CA . ASP A 1 113 ? 6.592 -3.314 12.345 1.00 5.55 118 ASP A CA 1
ATOM 894 C C . ASP A 1 113 ? 5.275 -3.989 12.104 1.00 5.38 118 ASP A C 1
ATOM 895 O O . ASP A 1 113 ? 4.863 -4.290 10.965 1.00 5.47 118 ASP A O 1
ATOM 900 N N . ASN A 1 114 ? 4.542 -4.259 13.212 1.00 5.57 119 ASN A N 1
ATOM 901 C CA . ASN A 1 114 ? 3.287 -4.986 13.078 1.00 6.06 119 ASN A CA 1
ATOM 902 C C . ASN A 1 114 ? 2.166 -4.343 13.907 1.00 5.99 119 ASN A C 1
ATOM 903 O O . ASN A 1 114 ? 1.128 -4.989 14.094 1.00 7.00 119 ASN A O 1
ATOM 908 N N . ASN A 1 115 ? 2.375 -3.141 14.431 1.00 5.90 120 ASN A N 1
ATOM 909 C CA . ASN A 1 115 ? 1.397 -2.513 15.329 1.00 6.78 120 ASN A CA 1
ATOM 910 C C . ASN A 1 115 ? 0.340 -1.681 14.619 1.00 6.06 120 ASN A C 1
ATOM 911 O O . ASN A 1 115 ? -0.515 -1.125 15.318 1.00 7.53 120 ASN A O 1
ATOM 916 N N . GLY A 1 116 ? 0.405 -1.572 13.295 1.00 6.26 121 GLY A N 1
ATOM 917 C CA . GLY A 1 116 ? -0.547 -0.786 12.560 1.00 6.43 121 GLY A CA 1
ATOM 918 C C . GLY A 1 116 ? -1.744 -1.630 12.104 1.00 5.81 121 GLY A C 1
ATOM 919 O O . GLY A 1 116 ? -1.844 -2.819 12.365 1.00 6.72 121 GLY A O 1
ATOM 920 N N . PRO A 1 117 ? -2.657 -0.974 11.408 1.00 6.27 122 PRO A N 1
ATOM 921 C CA . PRO A 1 117 ? -3.985 -1.573 11.104 1.00 6.80 122 PRO A CA 1
ATOM 922 C C . PRO A 1 117 ? -3.934 -2.657 10.072 1.00 6.13 122 PRO A C 1
ATOM 923 O O . PRO A 1 117 ? -4.952 -3.347 9.899 1.00 7.71 122 PRO A O 1
ATOM 927 N N . LEU A 1 118 ? -2.812 -2.843 9.385 1.00 6.00 123 LEU A N 1
ATOM 928 C CA . LEU A 1 118 ? -2.695 -3.846 8.301 1.00 6.58 123 LEU A CA 1
ATOM 929 C C . LEU A 1 118 ? -1.874 -5.045 8.777 1.00 6.74 123 LEU A C 1
ATOM 930 O O . LEU A 1 118 ? -1.662 -5.953 7.974 1.00 8.35 123 LEU A O 1
ATOM 935 N N . GLY A 1 119 ? -1.419 -5.045 10.051 1.00 6.76 124 GLY A N 1
ATOM 936 C CA . GLY A 1 119 ? -0.526 -6.114 10.496 1.00 7.91 124 GLY A CA 1
ATOM 937 C C . GLY A 1 119 ? 0.897 -5.883 10.004 1.00 5.75 124 GLY A C 1
ATOM 938 O O . GLY A 1 119 ? 1.279 -4.728 9.737 1.00 6.11 124 GLY A O 1
ATOM 939 N N . PRO A 1 120 ? 1.721 -6.938 9.914 1.00 5.56 125 PRO A N 1
ATOM 940 C CA . PRO A 1 120 ? 3.156 -6.774 9.552 1.00 5.66 125 PRO A CA 1
ATOM 941 C C . PRO A 1 120 ? 3.307 -6.106 8.199 1.00 5.03 125 PRO A C 1
ATOM 942 O O . PRO A 1 120 ? 2.799 -6.595 7.160 1.00 5.32 125 PRO A O 1
ATOM 946 N N . THR A 1 121 ? 4.071 -5.006 8.197 1.00 5.24 126 THR A N 1
ATOM 947 C CA . THR A 1 121 ? 4.263 -4.196 7.014 1.00 5.18 126 THR A CA 1
ATOM 948 C C . THR A 1 121 ? 5.703 -3.678 6.941 1.00 4.93 126 THR A C 1
ATOM 949 O O . THR A 1 121 ? 6.408 -3.582 7.966 1.00 5.50 126 THR A O 1
ATOM 953 N N . LEU A 1 122 ? 6.074 -3.283 5.722 1.00 5.10 127 LEU A N 1
ATOM 954 C CA . LEU A 1 122 ? 7.187 -2.361 5.458 1.00 4.85 127 LEU A CA 1
ATOM 955 C C . LEU A 1 122 ? 6.557 -1.099 4.941 1.00 4.99 127 LEU A C 1
ATOM 956 O O . LEU A 1 122 ? 5.825 -1.105 3.946 1.00 5.91 127 LEU A O 1
ATOM 964 N N . ARG A 1 123 ? 6.860 0.021 5.591 1.00 5.12 128 ARG A N 1
ATOM 965 C CA . ARG A 1 123 ? 6.266 1.301 5.259 1.00 5.51 128 ARG A CA 1
ATOM 966 C C . ARG A 1 123 ? 7.359 2.332 5.000 1.00 5.05 128 ARG A C 1
ATOM 967 O O . ARG A 1 123 ? 8.392 2.378 5.693 1.00 6.46 128 ARG A O 1
ATOM 975 N N . GLY A 1 124 ? 7.082 3.211 4.050 1.00 5.57 129 GLY A N 1
ATOM 976 C CA . GLY A 1 124 ? 7.946 4.402 3.818 1.00 6.33 129 GLY A CA 1
ATOM 977 C C . GLY A 1 124 ? 7.293 5.625 4.443 1.00 5.67 129 GLY A C 1
ATOM 978 O O . GLY A 1 124 ? 6.094 5.878 4.302 1.00 6.42 129 GLY A O 1
ATOM 979 N N . GLN A 1 125 ? 8.143 6.390 5.114 1.00 6.06 130 GLN A N 1
ATOM 980 C CA . GLN A 1 125 ? 7.754 7.622 5.761 1.00 6.22 130 GLN A CA 1
ATOM 981 C C . GLN A 1 125 ? 8.743 8.748 5.332 1.00 6.53 130 GLN A C 1
ATOM 982 O O . GLN A 1 125 ? 9.951 8.451 5.195 1.00 6.86 130 GLN A O 1
ATOM 988 N N . LEU A 1 126 ? 8.242 9.950 5.171 1.00 6.50 131 LEU A N 1
ATOM 989 C CA . LEU A 1 126 ? 9.102 11.100 4.802 1.00 7.24 131 LEU A CA 1
ATOM 990 C C . LEU A 1 126 ? 8.880 12.213 5.809 1.00 7.41 131 LEU A C 1
ATOM 991 O O . LEU A 1 126 ? 7.791 12.416 6.315 1.00 9.04 131 LEU A O 1
ATOM 996 N N . ASN A 1 127 ? 9.956 12.964 6.049 1.00 8.29 132 ASN A N 1
ATOM 997 C CA . ASN A 1 127 ? 9.847 14.205 6.835 1.00 9.12 132 ASN A CA 1
ATOM 998 C C . ASN A 1 127 ? 10.939 15.136 6.350 1.00 8.91 132 ASN A C 1
ATOM 999 O O . ASN A 1 127 ? 11.966 14.703 5.811 1.00 8.80 132 ASN A O 1
ATOM 1004 N N . ASP A 1 128 ? 10.740 16.439 6.562 1.00 10.48 133 ASP A N 1
ATOM 1005 C CA . ASP A 1 128 ? 11.653 17.447 6.029 1.00 11.12 133 ASP A CA 1
ATOM 1006 C C . ASP A 1 128 ? 12.490 18.126 7.103 1.00 11.70 133 ASP A C 1
ATOM 1007 O O . ASP A 1 128 ? 13.103 19.176 6.848 1.00 14.15 133 ASP A O 1
ATOM 1012 N N . GLY A 1 129 ? 12.477 17.600 8.312 1.00 11.65 134 GLY A N 1
ATOM 1013 C CA . GLY A 1 129 ? 13.329 18.134 9.395 1.00 12.84 134 GLY A CA 1
ATOM 1014 C C . GLY A 1 129 ? 12.783 19.342 10.082 1.00 14.18 134 GLY A C 1
ATOM 1015 O O . GLY A 1 129 ? 13.419 19.821 11.039 1.00 18.04 134 GLY A O 1
ATOM 1016 N N . GLN A 1 130 ? 11.633 19.847 9.686 1.00 13.24 135 GLN A N 1
ATOM 1017 C CA . GLN A 1 130 ? 11.125 21.079 10.336 1.00 15.43 135 GLN A CA 1
ATOM 1018 C C . GLN A 1 130 ? 10.418 20.747 11.632 1.00 16.83 135 GLN A C 1
ATOM 1019 O O . GLN A 1 130 ? 10.461 21.518 12.623 1.00 20.66 135 GLN A O 1
ATOM 1025 N N . LYS A 1 131 ? 9.706 19.657 11.710 1.00 18.44 136 LYS A N 1
ATOM 1026 C CA . LYS A 1 131 ? 8.966 19.329 12.945 1.00 18.04 136 LYS A CA 1
ATOM 1027 C C . LYS A 1 131 ? 9.128 17.848 13.215 1.00 16.86 136 LYS A C 1
ATOM 1028 O O . LYS A 1 131 ? 9.231 17.021 12.331 1.00 18.37 136 LYS A O 1
ATOM 1034 N N . PRO A 1 132 ? 8.997 17.410 14.447 1.00 16.09 137 PRO A N 1
ATOM 1035 C CA . PRO A 1 132 ? 8.865 15.961 14.680 1.00 14.40 137 PRO A CA 1
ATOM 1036 C C . PRO A 1 132 ? 7.583 15.448 14.021 1.00 13.78 137 PRO A C 1
ATOM 1037 O O . PRO A 1 132 ? 6.535 16.064 13.960 1.00 15.99 137 PRO A O 1
ATOM 1041 N N . VAL A 1 133 ? 7.704 14.200 13.497 1.00 11.64 138 VAL A N 1
ATOM 1042 C CA . VAL A 1 133 ? 6.482 13.534 13.028 1.00 12.08 138 VAL A CA 1
ATOM 1043 C C . VAL A 1 133 ? 5.575 13.204 14.232 1.00 13.16 138 VAL A C 1
ATOM 1044 O O . VAL A 1 133 ? 5.996 13.039 15.379 1.00 16.33 138 VAL A O 1
ATOM 1048 N N . ASP A 1 134 ? 4.296 13.090 13.928 1.00 14.98 139 ASP A N 1
ATOM 1049 C CA . ASP A 1 134 ? 3.284 12.714 14.921 1.00 15.02 139 ASP A CA 1
ATOM 1050 C C . ASP A 1 134 ? 3.236 11.197 14.958 1.00 14.47 139 ASP A C 1
ATOM 1051 O O . ASP A 1 134 ? 2.729 10.561 14.022 1.00 13.42 139 ASP A O 1
ATOM 1056 N N . LYS A 1 135 ? 3.750 10.564 15.995 1.00 18.04 140 LYS A N 1
ATOM 1057 C CA . LYS A 1 135 ? 3.793 9.122 16.034 1.00 18.86 140 LYS A CA 1
ATOM 1058 C C . LYS A 1 135 ? 2.411 8.517 16.033 1.00 19.13 140 LYS A C 1
ATOM 1059 O O . LYS A 1 135 ? 2.285 7.366 15.589 1.00 25.90 140 LYS A O 1
ATOM 1065 N N . THR A 1 136 ? 1.415 9.280 16.513 1.00 19.03 141 THR A N 1
ATOM 1066 C CA . THR A 1 136 ? 0.087 8.728 16.588 1.00 21.30 141 THR A CA 1
ATOM 1067 C C . THR A 1 136 ? -0.553 8.656 15.196 1.00 17.29 141 THR A C 1
ATOM 1068 O O . THR A 1 136 ? -1.605 8.041 15.108 1.00 25.04 141 THR A O 1
ATOM 1072 N N . LYS A 1 137 ? 0.027 9.220 14.154 1.00 14.48 142 LYS A N 1
ATOM 1073 C CA . LYS A 1 137 ? -0.503 9.204 12.807 1.00 12.86 142 LYS A CA 1
ATOM 1074 C C . LYS A 1 137 ? 0.390 8.448 11.805 1.00 10.88 142 LYS A C 1
ATOM 1075 O O . LYS A 1 137 ? 0.176 8.547 10.598 1.00 10.83 142 LYS A O 1
ATOM 1081 N N . ILE A 1 138 ? 1.408 7.738 12.334 1.00 10.53 143 ILE A N 1
ATOM 1082 C CA . ILE A 1 138 ? 2.417 7.199 11.406 1.00 9.76 143 ILE A CA 1
ATOM 1083 C C . ILE A 1 138 ? 1.806 6.292 10.343 1.00 8.18 143 ILE A C 1
ATOM 1084 O O . ILE A 1 138 ? 2.235 6.375 9.192 1.00 8.57 143 ILE A O 1
ATOM 1089 N N . TYR A 1 139 ? 0.826 5.457 10.708 1.00 8.28 144 TYR A N 1
ATOM 1090 C CA . TYR A 1 139 ? 0.324 4.517 9.700 1.00 8.25 144 TYR A CA 1
ATOM 1091 C C . TYR A 1 139 ? -0.477 5.225 8.603 1.00 8.90 144 TYR A C 1
ATOM 1092 O O . TYR A 1 139 ? -0.388 4.880 7.418 1.00 11.27 144 TYR A O 1
ATOM 1101 N N . ASP A 1 140 ? -1.222 6.245 9.004 1.00 8.50 145 ASP A N 1
ATOM 1102 C CA . ASP A 1 140 ? -1.962 7.019 7.978 1.00 8.88 145 ASP A CA 1
ATOM 1103 C C . ASP A 1 140 ? -1.024 7.854 7.135 1.00 10.22 145 ASP A C 1
ATOM 1104 O O . ASP A 1 140 ? -1.368 8.184 5.962 1.00 12.70 145 ASP A O 1
ATOM 1112 N N . GLN A 1 141 ? 0.146 8.196 7.676 1.00 7.96 146 GLN A N 1
ATOM 1113 C CA . GLN A 1 141 ? 1.084 9.104 6.995 1.00 8.84 146 GLN A CA 1
ATOM 1114 C C . GLN A 1 141 ? 2.106 8.358 6.152 1.00 8.25 146 GLN A C 1
ATOM 1115 O O . GLN A 1 141 ? 2.839 9.025 5.423 1.00 10.09 146 GLN A O 1
ATOM 1124 N N . SER A 1 142 ? 2.134 7.015 6.149 1.00 7.90 147 SER A N 1
ATOM 1125 C CA . SER A 1 142 ? 3.048 6.308 5.213 1.00 7.64 147 SER A CA 1
ATOM 1126 C C . SER A 1 142 ? 2.770 6.782 3.805 1.00 8.78 147 SER A C 1
ATOM 1127 O O . SER A 1 142 ? 1.600 6.840 3.391 1.00 9.68 147 SER A O 1
ATOM 1130 N N . PHE A 1 143 ? 3.832 7.081 3.044 1.00 7.86 148 PHE A N 1
ATOM 1131 C CA . PHE A 1 143 ? 3.586 7.444 1.642 1.00 7.66 148 PHE A CA 1
ATOM 1132 C C . PHE A 1 143 ? 3.431 6.207 0.791 1.00 8.06 148 PHE A C 1
ATOM 1133 O O . PHE A 1 143 ? 2.891 6.334 -0.311 1.00 8.71 148 PHE A O 1
ATOM 1141 N N . ALA A 1 144 ? 3.902 5.062 1.270 1.00 7.64 149 ALA A N 1
ATOM 1142 C CA . ALA A 1 144 ? 3.836 3.817 0.519 1.00 7.93 149 ALA A CA 1
ATOM 1143 C C . ALA A 1 144 ? 4.033 2.690 1.527 1.00 7.05 149 ALA A C 1
ATOM 1144 O O . ALA A 1 144 ? 4.619 2.903 2.580 1.00 7.69 149 ALA A O 1
ATOM 1146 N N . SER A 1 145 ? 3.568 1.501 1.157 1.00 8.32 150 SER A N 1
ATOM 1147 C CA . SER A 1 145 ? 3.722 0.361 2.049 1.00 7.89 150 SER A CA 1
ATOM 1148 C C . SER A 1 145 ? 3.462 -0.920 1.321 1.00 8.21 150 SER A C 1
ATOM 1149 O O . SER A 1 145 ? 2.862 -0.936 0.227 1.00 9.72 150 SER A O 1
ATOM 1152 N N . CYS A 1 146 ? 3.884 -2.024 1.941 1.00 6.59 151 CYS A N 1
ATOM 1153 C CA . CYS A 1 146 ? 3.457 -3.349 1.538 1.00 5.64 151 CYS A CA 1
ATOM 1154 C C . CYS A 1 146 ? 3.310 -4.204 2.778 1.00 5.09 151 CYS A C 1
ATOM 1155 O O . CYS A 1 146 ? 3.921 -3.943 3.823 1.00 6.14 151 CYS A O 1
ATOM 1158 N N . LEU A 1 147 ? 2.527 -5.283 2.641 1.00 4.74 152 LEU A N 1
ATOM 1159 C CA . LEU A 1 147 ? 2.556 -6.330 3.663 1.00 4.98 152 LEU A CA 1
ATOM 1160 C C . LEU A 1 147 ? 3.910 -7.005 3.625 1.00 5.27 152 LEU A C 1
ATOM 1161 O O . LEU A 1 147 ? 4.479 -7.245 2.552 1.00 6.17 152 LEU A O 1
ATOM 1166 N N . MET A 1 148 ? 4.435 -7.321 4.814 1.00 5.41 153 MET A N 1
ATOM 1167 C CA . MET A 1 148 ? 5.713 -7.999 4.918 1.00 6.14 153 MET A CA 1
ATOM 1168 C C . MET A 1 148 ? 5.766 -8.771 6.228 1.00 6.77 153 MET A C 1
ATOM 1169 O O . MET A 1 148 ? 5.863 -8.185 7.303 1.00 7.30 153 MET A O 1
ATOM 1176 N N . GLY A 1 149 ? 5.719 -10.111 6.129 1.00 7.82 154 GLY A N 1
ATOM 1177 C CA . GLY A 1 149 ? 5.896 -10.900 7.352 1.00 8.39 154 GLY A CA 1
ATOM 1178 C C . GLY A 1 149 ? 7.410 -10.942 7.702 1.00 7.62 154 GLY A C 1
ATOM 1179 O O . GLY A 1 149 ? 8.279 -11.104 6.841 1.00 10.12 154 GLY A O 1
ATOM 1180 N N . TYR A 1 150 ? 7.718 -10.769 8.964 1.00 7.63 155 TYR A N 1
ATOM 1181 C CA . TYR A 1 150 ? 9.122 -10.721 9.412 1.00 7.72 155 TYR A CA 1
ATOM 1182 C C . TYR A 1 150 ? 9.364 -11.441 10.724 1.00 7.50 155 TYR A C 1
ATOM 1183 O O . TYR A 1 150 ? 10.510 -11.753 11.041 1.00 8.33 155 TYR A O 1
ATOM 1192 N N . GLN A 1 151 ? 8.359 -11.637 11.585 1.00 7.86 156 GLN A N 1
ATOM 1193 C CA . GLN A 1 151 ? 8.673 -12.133 12.925 1.00 7.57 156 GLN A CA 1
ATOM 1194 C C . GLN A 1 151 ? 8.973 -13.602 12.900 1.00 7.82 156 GLN A C 1
ATOM 1195 O O . GLN A 1 151 ? 8.441 -14.352 12.079 1.00 8.68 156 GLN A O 1
ATOM 1201 N N . ASP A 1 152 ? 9.804 -14.002 13.858 1.00 8.01 157 ASP A N 1
ATOM 1202 C CA . ASP A 1 152 ? 9.945 -15.412 14.203 1.00 9.45 157 ASP A CA 1
ATOM 1203 C C . ASP A 1 152 ? 10.397 -16.241 13.007 1.00 9.03 157 ASP A C 1
ATOM 1204 O O . ASP A 1 152 ? 9.927 -17.361 12.771 1.00 11.01 157 ASP A O 1
ATOM 1209 N N . SER A 1 153 ? 11.368 -15.718 12.272 1.00 9.33 158 SER A N 1
ATOM 1210 C CA . SER A 1 153 ? 12.052 -16.530 11.240 1.00 9.06 158 SER A CA 1
ATOM 1211 C C . SER A 1 153 ? 13.534 -16.263 11.324 1.00 7.22 158 SER A C 1
ATOM 1212 O O . SER A 1 153 ? 13.995 -15.130 11.283 1.00 7.91 158 SER A O 1
ATOM 1215 N N . SER A 1 154 ? 14.298 -17.377 11.385 1.00 8.33 159 SER A N 1
ATOM 1216 C CA . SER A 1 154 ? 15.742 -17.297 11.418 1.00 8.38 159 SER A CA 1
ATOM 1217 C C . SER A 1 154 ? 16.361 -17.057 10.063 1.00 8.27 159 SER A C 1
ATOM 1218 O O . SER A 1 154 ? 17.563 -16.807 10.003 1.00 8.59 159 SER A O 1
ATOM 1221 N N . VAL A 1 155 ? 15.560 -17.111 8.983 1.00 7.88 160 VAL A N 1
ATOM 1222 C CA . VAL A 1 155 ? 16.041 -16.891 7.628 1.00 7.24 160 VAL A CA 1
ATOM 1223 C C . VAL A 1 155 ? 15.913 -15.414 7.328 1.00 7.00 160 VAL A C 1
ATOM 1224 O O . VAL A 1 155 ? 14.783 -14.858 7.438 1.00 8.10 160 VAL A O 1
ATOM 1228 N N . PRO A 1 156 ? 16.986 -14.697 7.067 1.00 7.03 161 PRO A N 1
ATOM 1229 C CA . PRO A 1 156 ? 16.908 -13.243 7.004 1.00 6.95 161 PRO A CA 1
ATOM 1230 C C . PRO A 1 156 ? 16.259 -12.747 5.729 1.00 6.55 161 PRO A C 1
ATOM 1231 O O . PRO A 1 156 ? 16.342 -13.397 4.675 1.00 9.70 161 PRO A O 1
ATOM 1235 N N . SER A 1 157 ? 15.584 -11.619 5.832 1.00 6.25 162 SER A N 1
ATOM 1236 C CA . SER A 1 157 ? 14.988 -10.915 4.689 1.00 6.35 162 SER A CA 1
ATOM 1237 C C . SER A 1 157 ? 15.981 -9.950 4.120 1.00 6.19 162 SER A C 1
ATOM 1238 O O . SER A 1 157 ? 16.850 -9.442 4.835 1.00 7.13 162 SER A O 1
ATOM 1241 N N . THR A 1 158 ? 15.759 -9.629 2.814 1.00 6.69 163 THR A N 1
ATOM 1242 C CA . THR A 1 158 ? 16.607 -8.643 2.171 1.00 6.58 163 THR A CA 1
ATOM 1243 C C . THR A 1 158 ? 15.743 -7.481 1.667 1.00 6.02 163 THR A C 1
ATOM 1244 O O . THR A 1 158 ? 14.874 -7.669 0.824 1.00 6.68 163 THR A O 1
ATOM 1248 N N . ILE A 1 159 ? 16.016 -6.301 2.223 1.00 5.55 164 ILE A N 1
ATOM 1249 C CA . ILE A 1 159 ? 15.341 -5.073 1.770 1.00 5.28 164 ILE A CA 1
ATOM 1250 C C . ILE A 1 159 ? 16.291 -4.374 0.818 1.00 5.24 164 ILE A C 1
ATOM 1251 O O . ILE A 1 159 ? 17.401 -4.021 1.208 1.00 6.60 164 ILE A O 1
ATOM 1256 N N . ARG A 1 160 ? 15.839 -4.170 -0.440 1.00 5.24 165 ARG A N 1
ATOM 1257 C CA . ARG A 1 160 ? 16.695 -3.527 -1.444 1.00 5.55 165 ARG A CA 1
ATOM 1258 C C . ARG A 1 160 ? 16.044 -2.216 -1.832 1.00 5.16 165 ARG A C 1
ATOM 1259 O O . ARG A 1 160 ? 14.929 -2.173 -2.386 1.00 5.58 165 ARG A O 1
ATOM 1267 N N . VAL A 1 161 ? 16.746 -1.135 -1.525 1.00 5.19 166 VAL A N 1
ATOM 1268 C CA . VAL A 1 161 ? 16.278 0.224 -1.777 1.00 5.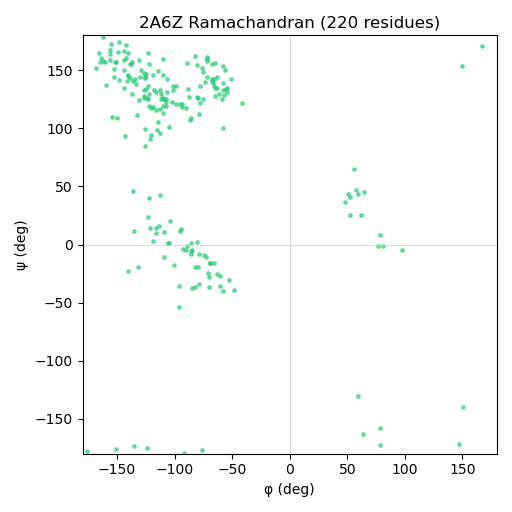56 166 VAL A CA 1
ATOM 1269 C C . VAL A 1 161 ? 17.082 0.778 -2.928 1.00 5.75 166 VAL A C 1
ATOM 1270 O O . VAL A 1 161 ? 18.322 0.784 -2.890 1.00 7.04 166 VAL A O 1
ATOM 1274 N N . THR A 1 162 ? 16.397 1.251 -3.981 1.00 5.69 167 THR A N 1
ATOM 1275 C CA . THR A 1 162 ? 17.079 1.841 -5.111 1.00 5.85 167 THR A CA 1
ATOM 1276 C C . THR A 1 162 ? 16.516 3.220 -5.364 1.00 5.41 167 THR A C 1
ATOM 1277 O O . THR A 1 162 ? 15.333 3.483 -5.219 1.00 5.99 167 THR A O 1
ATOM 1281 N N . TYR A 1 163 ? 17.429 4.137 -5.767 1.00 5.75 168 TYR A N 1
ATOM 1282 C CA . TYR A 1 163 ? 17.044 5.488 -6.119 1.00 5.64 168 TYR A CA 1
ATOM 1283 C C . TYR A 1 163 ? 17.736 5.815 -7.461 1.00 5.52 168 TYR A C 1
ATOM 1284 O O . TYR A 1 163 ? 18.973 5.854 -7.520 1.00 6.47 168 TYR A O 1
ATOM 1293 N N . ASP A 1 164 ? 16.916 5.943 -8.490 1.00 6.03 169 ASP A N 1
ATOM 1294 C CA . ASP A 1 164 ? 17.404 5.950 -9.857 1.00 6.64 169 ASP A CA 1
ATOM 1295 C C . ASP A 1 164 ? 17.152 7.286 -10.533 1.00 6.32 169 ASP A C 1
ATOM 1296 O O . ASP A 1 164 ? 16.048 7.578 -11.038 1.00 7.03 169 ASP A O 1
ATOM 1301 N N . LEU A 1 165 ? 18.199 8.127 -10.563 1.00 6.62 170 LEU A N 1
ATOM 1302 C CA . LEU A 1 165 ? 18.112 9.408 -11.234 1.00 7.64 170 LEU A CA 1
ATOM 1303 C C . LEU A 1 165 ? 18.030 9.256 -12.741 1.00 8.61 170 LEU A C 1
ATOM 1304 O O . LEU A 1 165 ? 17.644 10.228 -13.379 1.00 11.48 170 LEU A O 1
ATOM 1309 N N . GLU A 1 166 ? 18.366 8.074 -13.249 1.00 8.81 171 GLU A N 1
ATOM 1310 C CA . GLU A 1 166 ? 18.309 7.820 -14.694 1.00 11.39 171 GLU A CA 1
ATOM 1311 C C . GLU A 1 166 ? 16.964 7.165 -15.062 1.00 13.54 171 GLU A C 1
ATOM 1312 O O . GLU A 1 166 ? 16.814 6.737 -16.227 1.00 18.32 171 GLU A O 1
ATOM 1318 N N . ASP A 1 167 ? 15.994 7.145 -14.130 1.00 9.17 172 ASP A N 1
ATOM 1319 C CA . ASP A 1 167 ? 14.621 6.706 -14.429 1.00 10.28 172 ASP A CA 1
ATOM 1320 C C . ASP A 1 167 ? 13.647 7.689 -13.781 1.00 9.70 172 ASP A C 1
ATOM 1321 O O . ASP A 1 167 ? 12.685 7.289 -13.135 1.00 9.87 172 ASP A O 1
ATOM 1326 N N . ASP A 1 168 ? 13.927 8.991 -13.951 1.00 9.87 173 ASP A N 1
ATOM 1327 C CA . ASP A 1 168 ? 13.039 10.077 -13.461 1.00 10.12 173 ASP A CA 1
ATOM 1328 C C . ASP A 1 168 ? 12.800 9.973 -11.965 1.00 8.29 173 ASP A C 1
ATOM 1329 O O . ASP A 1 168 ? 11.685 10.133 -11.456 1.00 8.87 173 ASP A O 1
ATOM 1337 N N . ASN A 1 169 ? 13.897 9.773 -11.194 1.00 7.43 174 ASN A N 1
ATOM 1338 C CA . ASN A 1 169 ? 13.906 9.822 -9.758 1.00 7.45 174 ASN A CA 1
ATOM 1339 C C . ASN A 1 169 ? 13.031 8.685 -9.174 1.00 6.34 174 ASN A C 1
ATOM 1340 O O . ASN A 1 169 ? 12.250 8.940 -8.266 1.00 8.05 174 ASN A O 1
ATOM 1345 N N . LEU A 1 170 ? 13.189 7.477 -9.707 1.00 6.24 175 LEU A N 1
ATOM 1346 C CA . LEU A 1 170 ? 12.396 6.354 -9.178 1.00 6.03 175 LEU A CA 1
ATOM 1347 C C . LEU A 1 170 ? 13.020 5.869 -7.860 1.00 5.51 175 LEU A C 1
ATOM 1348 O O . LEU A 1 170 ? 14.182 5.420 -7.817 1.00 6.17 175 LEU A O 1
ATOM 1353 N N . LEU A 1 171 ? 12.220 5.907 -6.808 1.00 5.51 176 LEU A N 1
ATOM 1354 C CA . LEU A 1 171 ? 12.555 5.318 -5.485 1.00 5.31 176 LEU A CA 1
ATOM 1355 C C . LEU A 1 171 ? 11.773 4.008 -5.406 1.00 5.04 176 LEU A C 1
ATOM 1356 O O . LEU A 1 171 ? 10.544 4.041 -5.516 1.00 5.93 176 LEU A O 1
ATOM 1361 N N . LYS A 1 172 ? 12.475 2.910 -5.214 1.00 5.01 177 LYS A N 1
ATOM 1362 C CA . LYS A 1 172 ? 11.835 1.605 -5.176 1.00 5.14 177 LYS A CA 1
ATOM 1363 C C . LYS A 1 172 ? 12.390 0.836 -3.985 1.00 4.82 177 LYS A C 1
ATOM 1364 O O . LYS A 1 172 ? 13.576 0.921 -3.660 1.00 5.34 177 LYS A O 1
ATOM 1370 N N . VAL A 1 173 ? 11.488 0.083 -3.353 1.00 4.81 178 VAL A N 1
ATOM 1371 C CA . VAL A 1 173 ? 11.868 -0.857 -2.322 1.00 4.70 178 VAL A CA 1
ATOM 1372 C C . VAL A 1 173 ? 11.379 -2.255 -2.754 1.00 4.82 178 VAL A C 1
ATOM 1373 O O . VAL A 1 173 ? 10.215 -2.406 -3.103 1.00 5.55 178 VAL A O 1
ATOM 1377 N N . GLN A 1 174 ? 12.300 -3.211 -2.702 1.00 5.09 179 GLN A N 1
ATOM 1378 C CA . GLN A 1 174 ? 12.005 -4.631 -2.915 1.00 5.39 179 GLN A CA 1
ATOM 1379 C C . GLN A 1 174 ? 12.260 -5.378 -1.619 1.00 5.09 179 GLN A C 1
ATOM 1380 O O . GLN A 1 174 ? 13.131 -5.000 -0.830 1.00 6.10 179 GLN A O 1
ATOM 1386 N N . VAL A 1 175 ? 11.488 -6.449 -1.411 1.00 5.26 180 VAL A N 1
ATOM 1387 C CA . VAL A 1 175 ? 11.700 -7.369 -0.310 1.00 5.80 180 VAL A CA 1
ATOM 1388 C C . VAL A 1 175 ? 11.899 -8.739 -0.938 1.00 5.72 180 VAL A C 1
ATOM 1389 O O . VAL A 1 175 ? 11.036 -9.245 -1.674 1.00 6.59 180 VAL A O 1
ATOM 1393 N N . ASP A 1 176 ? 13.082 -9.311 -0.678 1.00 6.80 181 ASP A N 1
ATOM 1394 C CA . ASP A 1 176 ? 13.415 -10.631 -1.248 1.00 7.79 181 ASP A CA 1
ATOM 1395 C C . ASP A 1 176 ? 13.203 -10.610 -2.768 1.00 8.18 181 ASP A C 1
ATOM 1396 O O . ASP A 1 176 ? 12.747 -11.608 -3.347 1.00 9.81 181 ASP A O 1
ATOM 1401 N N . ASN A 1 177 ? 13.604 -9.509 -3.398 1.00 8.06 182 ASN A N 1
ATOM 1402 C CA . ASN A 1 177 ? 13.560 -9.316 -4.834 1.00 10.03 182 ASN A CA 1
ATOM 1403 C C . ASN A 1 177 ? 12.167 -9.013 -5.349 1.00 12.97 182 ASN A C 1
ATOM 1404 O O . ASN A 1 177 ? 11.997 -8.813 -6.533 1.00 30.27 182 ASN A O 1
ATOM 1409 N N . LYS A 1 178 ? 11.131 -8.965 -4.559 1.00 8.46 183 LYS A N 1
ATOM 1410 C CA . LYS A 1 178 ? 9.780 -8.668 -5.049 1.00 9.27 183 LYS A CA 1
ATOM 1411 C C . LYS A 1 178 ? 9.470 -7.214 -4.728 1.00 7.07 183 LYS A C 1
ATOM 1412 O O . LYS A 1 178 ? 9.721 -6.744 -3.610 1.00 7.62 183 LYS A O 1
ATOM 1418 N N . VAL A 1 179 ? 8.955 -6.455 -5.670 1.00 8.30 184 VAL A N 1
ATOM 1419 C CA . VAL A 1 179 ? 8.630 -5.064 -5.387 1.00 6.79 184 VAL A CA 1
ATOM 1420 C C . VAL A 1 179 ? 7.653 -4.941 -4.247 1.00 6.56 184 VAL A C 1
ATOM 142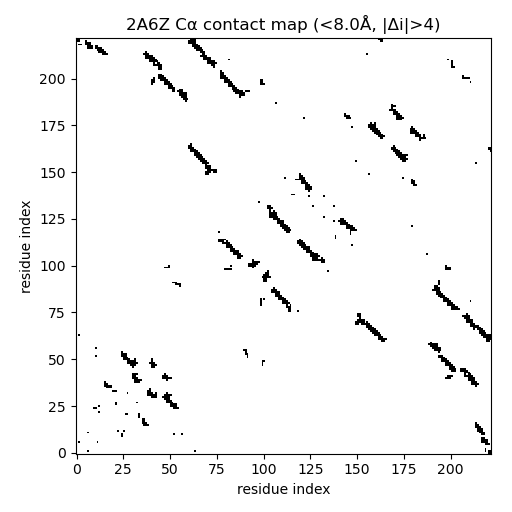1 O O . VAL A 1 179 ? 6.627 -5.583 -4.219 1.00 9.35 184 VAL A O 1
ATOM 1427 N N . CYS A 1 180 ? 7.976 -4.017 -3.307 1.00 5.76 185 CYS A N 1
ATOM 1428 C CA . CYS A 1 180 ? 7.136 -3.612 -2.199 1.00 5.82 185 CYS A CA 1
ATOM 1429 C C . CYS A 1 180 ? 6.377 -2.333 -2.564 1.00 5.48 185 CYS A C 1
ATOM 1430 O O . CYS A 1 180 ? 5.154 -2.296 -2.538 1.00 6.53 185 CYS A O 1
ATOM 1433 N N . PHE A 1 181 ? 7.157 -1.312 -2.983 1.00 5.07 186 PHE A N 1
ATOM 1434 C CA . PHE A 1 181 ? 6.531 -0.093 -3.468 1.00 5.06 186 PHE A CA 1
ATOM 1435 C C . PHE A 1 181 ? 7.531 0.615 -4.391 1.00 4.67 186 PHE A C 1
ATOM 1436 O O . PHE A 1 181 ? 8.717 0.383 -4.340 1.00 5.01 186 PHE A O 1
ATOM 1444 N N . GLN A 1 182 ? 6.990 1.550 -5.171 1.00 4.90 187 GLN A N 1
ATOM 1445 C CA . GLN A 1 182 ? 7.858 2.470 -5.924 1.00 5.27 187 GLN A CA 1
ATOM 1446 C C . GLN A 1 182 ? 7.135 3.781 -6.132 1.00 5.02 187 GLN A C 1
ATOM 1447 O O . GLN A 1 182 ? 5.897 3.845 -6.145 1.00 6.01 187 GLN A O 1
ATOM 1453 N N . THR A 1 183 ? 7.917 4.838 -6.354 1.00 5.46 188 THR A N 1
ATOM 1454 C CA . THR A 1 183 ? 7.332 6.174 -6.586 1.00 6.16 188 THR A CA 1
ATOM 1455 C C . THR A 1 183 ? 8.362 7.050 -7.271 1.00 5.90 188 THR A C 1
ATOM 1456 O O . THR A 1 183 ? 9.571 6.848 -7.140 1.00 6.24 188 THR A O 1
ATOM 1460 N N . ARG A 1 184 ? 7.865 8.078 -7.965 1.00 6.91 189 ARG A N 1
ATOM 1461 C CA . ARG A 1 184 ? 8.681 9.140 -8.528 1.00 7.36 189 ARG A CA 1
ATOM 1462 C C . ARG A 1 184 ? 8.325 10.478 -7.859 1.00 7.81 189 ARG A C 1
ATOM 1463 O O . ARG A 1 184 ? 8.761 11.544 -8.307 1.00 9.80 189 ARG A O 1
ATOM 1471 N N . LYS A 1 185 ? 7.606 10.451 -6.734 1.00 8.30 190 LYS A N 1
ATOM 1472 C CA . LYS A 1 185 ? 7.193 11.703 -6.098 1.00 10.09 190 LYS A CA 1
ATOM 1473 C C . LYS A 1 185 ? 8.246 12.267 -5.153 1.00 10.48 190 LYS A C 1
ATOM 1474 O O . LYS A 1 185 ? 8.060 13.382 -4.671 1.00 12.75 190 LYS A O 1
ATOM 1480 N N . VAL A 1 186 ? 9.314 11.532 -4.879 1.00 8.09 191 VAL A N 1
ATOM 1481 C CA . VAL A 1 186 ? 10.348 11.963 -3.952 1.00 9.61 191 VAL A CA 1
ATOM 1482 C C . VAL A 1 186 ? 11.614 12.291 -4.718 1.00 9.32 191 VAL A C 1
ATOM 1483 O O . VAL A 1 186 ? 12.229 11.414 -5.346 1.00 11.08 191 VAL A O 1
ATOM 1487 N N . ARG A 1 187 ? 11.980 13.576 -4.716 1.00 9.42 192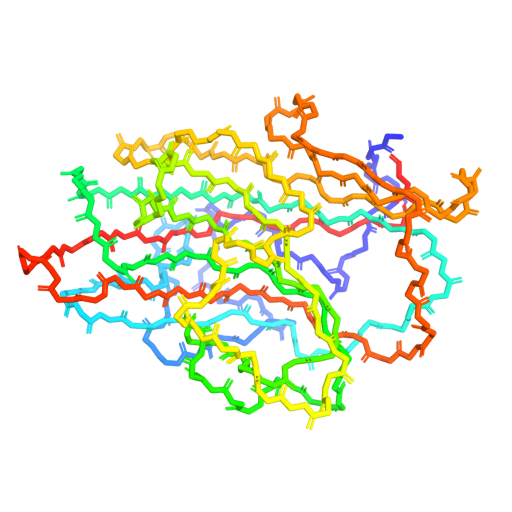 ARG A N 1
ATOM 1488 C CA . ARG A 1 187 ? 13.228 14.026 -5.357 1.00 8.69 192 ARG A CA 1
ATOM 1489 C C . ARG A 1 187 ? 14.108 14.485 -4.232 1.00 8.08 192 ARG A C 1
ATOM 1490 O O . ARG A 1 187 ? 13.982 15.624 -3.743 1.00 10.70 192 ARG A O 1
ATOM 1498 N N . PHE A 1 188 ? 14.991 13.633 -3.748 1.00 7.51 193 PHE A N 1
ATOM 1499 C CA . PHE A 1 188 ? 15.862 13.970 -2.647 1.00 7.88 193 PHE A CA 1
ATOM 1500 C C . PHE A 1 188 ? 16.824 15.088 -3.037 1.00 7.61 193 PHE A C 1
ATOM 1501 O O . PHE A 1 188 ? 17.440 15.039 -4.115 1.00 9.10 193 PHE A O 1
ATOM 1509 N N . PRO A 1 189 ? 17.021 16.091 -2.198 1.00 7.63 194 PRO A N 1
ATOM 1510 C CA . PRO A 1 189 ? 18.024 17.125 -2.510 1.00 8.09 194 PRO A CA 1
ATOM 1511 C C . PRO A 1 189 ? 19.410 16.642 -2.117 1.00 7.25 194 PRO A C 1
ATOM 1512 O O . PRO A 1 189 ? 19.638 15.714 -1.338 1.00 8.80 194 PRO A O 1
ATOM 1516 N N . SER A 1 190 ? 20.415 17.318 -2.680 1.00 7.74 195 SER A N 1
ATOM 1517 C CA . SER A 1 190 ? 21.790 16.954 -2.449 1.00 8.31 195 SER A CA 1
ATOM 1518 C C . SER A 1 190 ? 22.225 17.321 -1.031 1.00 7.88 195 SER A C 1
ATOM 1519 O O . SER A 1 190 ? 21.653 18.188 -0.385 1.00 12.20 195 SER A O 1
ATOM 1522 N N . GLY A 1 191 ? 23.230 16.665 -0.576 1.00 9.06 196 GLY A N 1
ATOM 1523 C CA . GLY A 1 191 ? 23.802 16.927 0.739 1.00 9.90 196 GLY A CA 1
ATOM 1524 C C . GLY A 1 191 ? 24.327 15.637 1.317 1.00 7.79 196 GLY A C 1
ATOM 1525 O O . GLY A 1 191 ? 24.421 14.597 0.672 1.00 8.90 196 GLY A O 1
ATOM 1526 N N . SER A 1 192 ? 24.721 15.727 2.590 1.00 7.97 197 SER A N 1
ATOM 1527 C CA . SER A 1 192 ? 25.298 14.617 3.257 1.00 8.06 197 SER A CA 1
ATOM 1528 C C . SER A 1 192 ? 24.251 13.812 4.024 1.00 7.76 197 SER A C 1
ATOM 1529 O O . SER A 1 192 ? 23.604 14.370 4.933 1.00 9.39 197 SER A O 1
ATOM 1533 N N . TYR A 1 193 ? 24.101 12.546 3.630 1.00 7.30 198 TYR A N 1
ATOM 1534 C CA . TYR A 1 193 ? 23.108 11.688 4.232 1.00 7.44 198 TYR A CA 1
ATOM 1535 C C . TYR A 1 193 ? 23.695 10.650 5.148 1.00 7.33 198 TYR A C 1
ATOM 1536 O O . TYR A 1 193 ? 24.774 10.079 4.899 1.00 8.72 198 TYR A O 1
ATOM 1545 N N . ARG A 1 194 ? 22.956 10.421 6.217 1.00 7.30 199 ARG A N 1
ATOM 1546 C CA . ARG A 1 194 ? 23.282 9.429 7.217 1.00 7.20 199 ARG A CA 1
ATOM 1547 C C . ARG A 1 194 ? 22.455 8.169 6.952 1.00 6.81 199 ARG A C 1
ATOM 1548 O O . ARG A 1 194 ? 21.275 8.253 6.663 1.00 7.57 199 ARG A O 1
ATOM 1556 N N . ILE A 1 195 ? 23.122 7.009 7.049 1.00 6.88 200 ILE A N 1
ATOM 1557 C CA . ILE A 1 195 ? 22.580 5.702 6.702 1.00 6.61 200 ILE A CA 1
ATOM 1558 C C . ILE A 1 195 ? 22.771 4.820 7.903 1.00 6.83 200 ILE A C 1
ATOM 1559 O O . ILE A 1 195 ? 23.892 4.718 8.451 1.00 7.04 200 ILE A O 1
ATOM 1564 N N . GLY A 1 196 ? 21.681 4.181 8.347 1.00 6.60 201 GLY A N 1
ATOM 1565 C CA . GLY A 1 196 ? 21.783 3.334 9.523 1.00 6.95 201 GLY A CA 1
ATOM 1566 C C . GLY A 1 196 ? 20.464 2.638 9.773 1.00 5.83 201 GLY A C 1
ATOM 1567 O O . GLY A 1 196 ? 19.504 2.758 9.019 1.00 6.50 201 GLY A O 1
ATOM 1568 N N . VAL A 1 197 ? 20.459 1.896 10.846 1.00 6.50 202 VAL A N 1
ATOM 1569 C CA . VAL A 1 197 ? 19.322 1.069 11.257 1.00 6.31 202 VAL A CA 1
ATOM 1570 C C . VAL A 1 197 ? 19.202 1.143 12.775 1.00 6.15 202 VAL A C 1
ATOM 1571 O O . VAL A 1 197 ? 20.200 1.177 13.493 1.00 7.14 202 VAL A O 1
ATOM 1575 N N . THR A 1 198 ? 17.952 1.213 13.250 1.00 6.73 203 THR A N 1
ATOM 1576 C CA . THR A 1 198 ? 17.694 1.342 14.676 1.00 6.69 203 THR A CA 1
ATOM 1577 C C . THR A 1 198 ? 16.515 0.429 14.988 1.00 6.30 203 THR A C 1
ATOM 1578 O O . THR A 1 198 ? 15.654 0.140 14.145 1.00 6.77 203 THR A O 1
ATOM 1582 N N . ALA A 1 199 ? 16.423 -0.004 16.249 1.00 6.93 204 ALA A N 1
ATOM 1583 C CA . ALA A 1 199 ? 15.274 -0.874 16.608 1.00 7.10 204 ALA A CA 1
ATOM 1584 C C . ALA A 1 199 ? 15.030 -0.757 18.104 1.00 6.85 204 ALA A C 1
ATOM 1585 O O . ALA A 1 199 ? 15.895 -0.402 18.895 1.00 8.00 204 ALA A O 1
ATOM 1587 N N . GLN A 1 200 ? 13.779 -1.119 18.452 1.00 7.37 205 GLN A N 1
ATOM 1588 C CA . GLN A 1 200 ? 13.356 -1.240 19.831 1.00 7.19 205 GLN A CA 1
ATOM 1589 C C . GLN A 1 200 ? 12.374 -2.418 19.892 1.00 7.18 205 GLN A C 1
ATOM 1590 O O . GLN A 1 200 ? 11.633 -2.643 18.916 1.00 7.44 205 GLN A O 1
ATOM 1596 N N . ASN A 1 201 ? 12.300 -3.112 21.018 1.00 7.59 206 ASN A N 1
ATOM 1597 C CA . ASN A 1 201 ? 11.278 -4.119 21.170 1.00 7.37 206 ASN A CA 1
ATOM 1598 C C . ASN A 1 201 ? 10.169 -3.762 22.165 1.00 7.68 206 ASN A C 1
ATOM 1599 O O . ASN A 1 201 ? 9.144 -4.455 22.185 1.00 8.37 206 ASN A O 1
ATOM 1604 N N . GLY A 1 202 ? 10.361 -2.704 22.923 1.00 7.70 207 GLY A N 1
ATOM 1605 C CA . GLY A 1 202 ? 9.306 -2.229 23.873 1.00 9.68 207 GLY A CA 1
ATOM 1606 C C . GLY A 1 202 ? 9.036 -3.250 24.936 1.00 9.33 207 GLY A C 1
ATOM 1607 O O . GLY A 1 202 ? 9.838 -4.128 25.223 1.00 10.37 207 GLY A O 1
ATOM 1608 N N . ALA A 1 203 ? 7.892 -3.063 25.582 1.00 9.91 208 ALA A N 1
ATOM 1609 C CA . ALA A 1 203 ? 7.554 -3.791 26.803 1.00 11.09 208 ALA A CA 1
ATOM 1610 C C . ALA A 1 203 ? 6.295 -4.659 26.645 1.00 10.75 208 ALA A C 1
ATOM 1611 O O . ALA A 1 203 ? 5.903 -5.292 27.621 1.00 13.63 208 ALA A O 1
ATOM 1613 N N . VAL A 1 204 ? 5.683 -4.723 25.460 1.00 10.67 209 VAL A N 1
ATOM 1614 C CA . VAL A 1 204 ? 4.474 -5.535 25.333 1.00 10.80 209 VAL A CA 1
ATOM 1615 C C . VAL A 1 204 ? 4.790 -7.010 25.631 1.00 11.51 209 VAL A C 1
ATOM 1616 O O . VAL A 1 204 ? 5.706 -7.577 25.035 1.00 11.34 209 VAL A O 1
ATOM 1620 N N . ASN A 1 205 ? 3.980 -7.590 26.520 1.00 12.54 210 ASN A N 1
ATOM 1621 C CA . ASN A 1 205 ? 4.116 -8.965 26.932 1.00 13.21 210 ASN A CA 1
ATOM 1622 C C . ASN A 1 205 ? 5.515 -9.304 27.407 1.00 13.26 210 ASN A C 1
ATOM 1623 O O . ASN A 1 205 ? 5.858 -10.477 27.336 1.00 16.64 210 ASN A O 1
ATOM 1628 N N . ASN A 1 206 ? 6.310 -8.381 27.893 1.00 14.09 211 ASN A N 1
ATOM 1629 C CA . ASN A 1 206 ? 7.710 -8.659 28.266 1.00 16.04 211 ASN A CA 1
ATOM 1630 C C . ASN A 1 206 ? 8.418 -9.416 27.161 1.00 14.41 211 ASN A C 1
ATOM 1631 O O . ASN A 1 206 ? 9.255 -10.302 27.348 1.00 16.92 211 ASN A O 1
ATOM 1636 N N . ASN A 1 207 ? 8.072 -9.069 25.888 1.00 11.50 212 ASN A N 1
ATOM 1637 C CA . ASN A 1 207 ? 8.693 -9.760 24.764 1.00 11.32 212 ASN A CA 1
ATOM 1638 C C . ASN A 1 207 ? 10.194 -9.473 24.724 1.00 10.59 212 ASN A C 1
ATOM 1639 O O . ASN A 1 207 ? 10.697 -8.455 25.174 1.00 11.69 212 ASN A O 1
ATOM 1644 N N . ALA A 1 208 ? 10.901 -10.415 24.086 1.00 11.03 213 ALA A N 1
ATOM 1645 C CA . ALA A 1 208 ? 12.320 -10.292 23.821 1.00 12.95 213 ALA A CA 1
ATOM 1646 C C . ALA A 1 208 ? 12.613 -10.397 22.328 1.00 9.24 213 ALA A C 1
ATOM 1647 O O . ALA A 1 208 ? 13.557 -11.079 21.904 1.00 11.31 213 ALA A O 1
ATOM 1649 N N . GLU A 1 209 ? 11.754 -9.790 21.498 1.00 8.49 214 GLU A N 1
ATOM 1650 C CA . GLU A 1 209 ? 12.027 -9.847 20.063 1.00 7.46 214 GLU A CA 1
ATOM 1651 C C . GLU A 1 209 ? 13.416 -9.309 19.788 1.00 6.83 214 GLU A C 1
ATOM 1652 O O . GLU A 1 209 ? 13.807 -8.241 20.272 1.00 7.97 214 GLU A O 1
ATOM 1658 N N . SER A 1 210 ? 14.133 -10.092 18.944 1.00 7.28 215 SER A N 1
ATOM 1659 C CA . SER A 1 210 ? 15.548 -9.773 18.670 1.00 7.47 215 SER A CA 1
ATOM 1660 C C . SER A 1 210 ? 15.709 -9.386 17.211 1.00 6.96 215 SER A C 1
ATOM 1661 O O . SER A 1 210 ? 15.645 -10.277 16.339 1.00 7.46 215 SER A O 1
ATOM 1664 N N . PHE A 1 211 ? 15.889 -8.102 16.967 1.00 7.28 216 PHE A N 1
ATOM 1665 C CA . PHE A 1 211 ? 16.129 -7.570 15.615 1.00 7.28 216 PHE A CA 1
ATOM 1666 C C . PHE A 1 211 ? 17.632 -7.618 15.360 1.00 7.79 216 PHE A C 1
ATOM 1667 O O . PHE A 1 211 ? 18.401 -7.111 16.189 1.00 8.49 216 PHE A O 1
ATOM 1675 N N . GLU A 1 212 ? 18.025 -8.232 14.257 1.00 8.05 217 GLU A N 1
ATOM 1676 C CA . GLU A 1 212 ? 19.427 -8.607 14.015 1.00 7.89 217 GLU A CA 1
ATOM 1677 C C . GLU A 1 212 ? 19.825 -8.265 12.578 1.00 7.36 217 GLU A C 1
ATOM 1678 O O . GLU A 1 212 ? 19.016 -8.460 11.650 1.00 8.97 217 GLU A O 1
ATOM 1684 N N . ILE A 1 213 ? 21.045 -7.772 12.423 1.00 7.11 218 ILE A N 1
ATOM 1685 C CA . ILE A 1 213 ? 21.625 -7.378 11.132 1.00 6.89 218 ILE A CA 1
ATOM 1686 C C . ILE A 1 213 ? 22.710 -8.344 10.726 1.00 7.57 218 ILE A C 1
ATOM 1687 O O . ILE A 1 213 ? 23.642 -8.635 11.506 1.00 8.88 218 ILE A O 1
ATOM 1692 N N . PHE A 1 214 ? 22.620 -8.924 9.528 1.00 7.32 219 PHE A N 1
ATOM 1693 C CA . PHE A 1 214 ? 23.665 -9.808 9.006 1.00 7.36 219 PHE A CA 1
ATOM 1694 C C . PHE A 1 214 ? 24.652 -9.078 8.077 1.00 8.04 219 PHE A C 1
ATOM 1695 O O . PHE A 1 214 ? 25.828 -9.477 7.996 1.00 9.03 219 PHE A O 1
ATOM 1703 N N . LYS A 1 215 ? 24.172 -8.115 7.284 1.00 7.67 220 LYS A N 1
ATOM 1704 C CA . LYS A 1 215 ? 24.953 -7.582 6.159 1.00 7.68 220 LYS A CA 1
ATOM 1705 C C . LYS A 1 215 ? 24.261 -6.342 5.675 1.00 7.03 220 LYS A C 1
ATOM 1706 O O . LYS A 1 215 ? 22.992 -6.267 5.737 1.00 7.59 220 LYS A O 1
ATOM 1712 N N . MET A 1 216 ? 25.013 -5.414 5.111 1.00 7.32 221 MET A N 1
ATOM 1713 C CA . MET A 1 216 ? 24.425 -4.312 4.359 1.00 7.24 221 MET A CA 1
ATOM 1714 C C . MET A 1 216 ? 25.380 -4.031 3.208 1.00 7.61 221 MET A C 1
ATOM 1715 O O . MET A 1 216 ? 26.585 -3.970 3.398 1.00 7.92 221 MET A O 1
ATOM 1723 N N . GLN A 1 217 ? 24.833 -3.862 2.013 1.00 7.41 222 GLN A N 1
ATOM 1724 C CA . GLN A 1 217 ? 25.645 -3.541 0.877 1.00 8.65 222 GLN A CA 1
ATOM 1725 C C . GLN A 1 217 ? 25.121 -2.273 0.234 1.00 8.69 222 GLN A C 1
ATOM 1726 O O . GLN A 1 217 ? 23.912 -2.107 0.014 1.00 11.22 222 GLN A O 1
ATOM 1732 N N . PHE A 1 218 ? 26.033 -1.368 -0.083 1.00 7.89 223 PHE A N 1
ATOM 1733 C CA . PHE A 1 218 ? 25.743 -0.123 -0.764 1.00 7.52 223 PHE A CA 1
ATOM 1734 C C . PHE A 1 218 ? 26.373 -0.173 -2.138 1.00 7.29 223 PHE A C 1
ATOM 1735 O O . PHE A 1 218 ? 27.563 -0.536 -2.228 1.00 8.24 223 PHE A O 1
ATOM 1743 N N . PHE A 1 219 ? 25.630 0.189 -3.160 1.00 7.86 224 PHE A N 1
ATOM 1744 C CA . PHE A 1 219 ? 26.151 0.254 -4.537 1.00 7.72 224 PHE A CA 1
ATOM 1745 C C . PHE A 1 219 ? 25.917 1.621 -5.111 1.00 8.63 224 PHE A C 1
ATOM 1746 O O . PHE A 1 219 ? 24.885 2.265 -4.891 1.00 8.79 224 PHE A O 1
ATOM 1754 N N . ASN A 1 220 ? 26.857 2.043 -5.951 1.00 9.81 225 ASN A N 1
ATOM 1755 C CA . ASN A 1 220 ? 26.512 3.078 -6.906 1.00 10.18 225 ASN A CA 1
ATOM 1756 C C . ASN A 1 220 ? 25.595 2.490 -7.978 1.00 10.81 225 ASN A C 1
ATOM 1757 O O . ASN A 1 220 ? 25.744 1.327 -8.418 1.00 13.47 225 ASN A O 1
ATOM 1762 N N . GLY A 1 221 ? 24.657 3.195 -8.485 1.00 9.97 226 GLY A N 1
ATOM 1763 C CA . GLY A 1 221 ? 23.730 2.737 -9.522 1.00 10.06 226 GLY A CA 1
ATOM 1764 C C . GLY A 1 221 ? 22.654 1.870 -8.911 1.00 9.27 226 GLY A C 1
ATOM 1765 O O . GLY A 1 221 ? 22.535 1.748 -7.670 1.00 9.70 226 GLY A O 1
ATOM 1766 N N . VAL A 1 222 ? 21.865 1.282 -9.811 1.00 9.35 227 VAL A N 1
ATOM 1767 C CA . VAL A 1 222 ? 20.737 0.383 -9.461 1.00 8.76 227 VAL A CA 1
ATOM 1768 C C . VAL A 1 222 ? 20.757 -0.896 -10.304 1.00 9.20 227 VAL A C 1
ATOM 1769 O O . VAL A 1 222 ? 19.943 -1.790 -9.995 1.00 9.95 227 VAL A O 1
#

Radius of gyration: 16.02 Å; Cα contacts (8 Å, |Δi|>4): 614; chains: 1; bounding box: 40×38×43 Å

Secondary structure (DSSP, 8-state):
---GGGB-GGG-B---TT--S--TTEEEEET-EEETTEEES--STT-EEEEEESS-EE--S-EEEEEEEEEES--S--S-EEEEEEEE-SSS----TBTTB-TT-EEEEEEEES-STTSSEEEEEEEESSS---GGGHHHH-SEEEE---TTEEEEEEEEEEEEGGGTSEEEEEETTEEEEEES---PPSSEEEEEEEEE--SGGG---EEEEEEEEEEE--